Protein AF-A0A3N4SN19-F1 (afdb_monomer)

Foldseek 3Di:
DQFLLLQLQLVLVVFAPDFADADPVRDQQQADDLQVQAPPRVVCGSHLCFLSSSSSSCVLSVNNVQFDNDRWQQVRLVVLVVVVFKFLWAWASWKFAADDNSGAAIFGFQKDAQWKTKTWTACADPVRHSVRGGIHIDIATSDDPRHTPIIGFTCTPVAIDICDVVRPRRRIDHSDNDDAAAEAELVQQLVLLVPQQPDDPLDATPLSNLLLLQSLLVVVVLADPVPSRRHCHPSQLNSQLVLCCDVQLPNDDDPSSRSRDDPSSVVSSCVVSRHHYDD

pLDDT: mean 93.12, std 8.0, range [45.78, 98.88]

Solvent-accessible surface area (backbone atoms only — not comparable to full-atom values): 14596 Å² total; per-residue (Å²): 116,83,48,72,53,50,51,35,43,50,55,53,54,70,41,53,77,43,63,45,39,59,47,99,87,68,45,75,45,46,35,48,70,41,21,71,70,22,91,94,37,48,85,48,47,49,35,78,35,22,32,30,41,52,34,23,36,29,50,78,65,72,34,55,92,54,48,63,82,42,59,42,36,45,60,34,47,51,51,25,50,76,69,73,27,55,41,81,37,64,24,64,53,12,41,37,19,24,54,82,86,16,43,66,33,38,31,31,24,43,28,38,44,88,55,38,33,32,34,40,23,32,29,14,42,99,85,70,45,63,90,32,51,19,24,34,76,48,77,38,41,63,62,69,89,78,25,59,61,27,18,38,54,49,76,45,93,93,53,70,54,24,43,36,69,94,62,73,35,45,65,58,52,66,65,69,76,80,74,72,58,56,72,33,46,50,65,50,48,33,50,14,45,72,49,25,53,79,44,62,92,90,44,58,40,61,34,61,43,30,35,55,52,36,50,43,35,32,72,73,70,52,37,62,76,89,64,57,74,14,34,30,24,63,63,48,28,54,24,41,18,51,40,18,44,31,79,81,26,67,51,33,59,71,83,70,28,69,20,60,66,43,74,67,41,46,47,44,48,21,72,75,62,60,36,40,77,44,127

Secondary structure (DSSP, 8-state):
---HHHHHHHHHHTTTT-B--B-TTS-B----HHHHTSTT-GGGTTS--HHHHHHHHHHHTT-GGGS---S-HHHHHHHHHHTT-EESS-BTTPEEEESGGG-SEEEEEEEE-SSEEEEEEEEE-TT--SS-SEEEEEEEESSSTT--SEEE----TT---BS-GGGT--S-EE-PPPPSS-EEEHHHHHHHHHHGGGSPTT--SSHHHHHHHHHHHHHTTSS-GGG-SS---HHHHHHHHHHHHSTTTT---GGGGSSSPPHHHHHHHHHHHT-EEE-

Structure (mmCIF, N/CA/C/O backbone):
data_AF-A0A3N4SN19-F1
#
_entry.id   AF-A0A3N4SN19-F1
#
loop_
_atom_site.group_PDB
_atom_site.id
_atom_site.type_symbol
_atom_site.label_atom_id
_atom_site.label_alt_id
_atom_site.label_comp_id
_atom_site.label_asym_id
_atom_site.label_entity_id
_atom_site.label_seq_id
_atom_site.pdbx_PDB_ins_code
_atom_site.Cartn_x
_atom_site.Cartn_y
_atom_site.Cartn_z
_atom_site.occupancy
_atom_site.B_iso_or_equiv
_atom_site.auth_seq_id
_atom_site.auth_comp_id
_atom_site.auth_asym_id
_atom_site.auth_atom_id
_atom_site.pdbx_PDB_model_num
ATOM 1 N N . MET A 1 1 ? -16.492 -2.479 4.967 1.00 45.78 1 MET A N 1
ATOM 2 C CA . MET A 1 1 ? -15.040 -2.620 5.198 1.00 45.78 1 MET A CA 1
ATOM 3 C C . MET A 1 1 ? -14.330 -2.220 3.929 1.00 45.78 1 MET A C 1
ATOM 5 O O . MET A 1 1 ? -14.684 -2.744 2.881 1.00 45.78 1 MET A O 1
ATOM 9 N N . THR A 1 2 ? -13.389 -1.288 4.019 1.00 61.41 2 THR A N 1
ATOM 10 C CA . THR A 1 2 ? -12.407 -1.064 2.953 1.00 61.41 2 THR A CA 1
ATOM 11 C C . THR A 1 2 ? -11.491 -2.289 2.932 1.00 61.41 2 THR A C 1
ATOM 13 O O . THR A 1 2 ? -11.145 -2.804 3.994 1.00 61.41 2 THR A O 1
ATOM 16 N N . SER A 1 3 ? -11.206 -2.846 1.759 1.00 82.19 3 SER A N 1
ATOM 17 C CA . SER A 1 3 ? -10.432 -4.0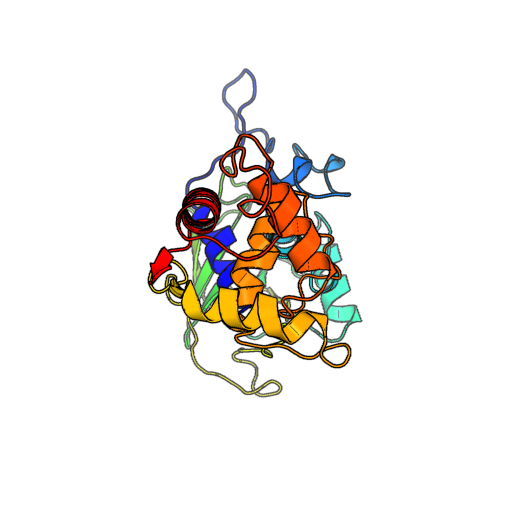89 1.660 1.00 82.19 3 SER A CA 1
ATOM 18 C C . SER A 1 3 ? -8.944 -3.843 1.990 1.00 82.19 3 SER A C 1
ATOM 20 O O . SER A 1 3 ? -8.492 -2.698 1.925 1.00 82.19 3 SER A O 1
ATOM 22 N N . PHE A 1 4 ? -8.159 -4.879 2.329 1.00 83.88 4 PHE A N 1
ATOM 23 C CA . PHE A 1 4 ? -6.711 -4.727 2.587 1.00 83.88 4 PHE A CA 1
ATOM 24 C C . PHE A 1 4 ? -5.989 -4.094 1.390 1.00 83.88 4 PHE A C 1
ATOM 26 O O . PHE A 1 4 ? -5.144 -3.213 1.547 1.00 83.88 4 PHE A O 1
ATOM 33 N N . ARG A 1 5 ? -6.374 -4.505 0.180 1.00 92.94 5 ARG A N 1
ATOM 34 C CA . ARG A 1 5 ? -5.923 -3.924 -1.084 1.00 92.94 5 ARG A CA 1
ATOM 35 C C . ARG A 1 5 ? -6.223 -2.431 -1.174 1.00 92.94 5 ARG A C 1
ATOM 37 O O . ARG A 1 5 ? -5.322 -1.656 -1.485 1.00 92.94 5 ARG A O 1
ATOM 44 N N . ASP A 1 6 ? -7.461 -2.025 -0.909 1.00 90.12 6 ASP A N 1
ATOM 45 C CA . ASP A 1 6 ? -7.868 -0.621 -0.976 1.00 90.12 6 ASP A CA 1
ATOM 46 C C . ASP A 1 6 ? -7.116 0.226 0.062 1.00 90.12 6 ASP A C 1
ATOM 48 O O . ASP A 1 6 ? -6.675 1.332 -0.249 1.00 90.12 6 ASP A O 1
ATOM 52 N N . GLU A 1 7 ? -6.935 -0.280 1.284 1.00 86.81 7 GLU A N 1
ATOM 53 C CA . GLU A 1 7 ? -6.173 0.396 2.344 1.00 86.81 7 GLU A CA 1
ATOM 54 C C . GLU A 1 7 ? -4.708 0.596 1.948 1.00 86.81 7 GLU A C 1
ATOM 56 O O . GLU A 1 7 ? -4.190 1.710 2.040 1.00 86.81 7 GLU A O 1
ATOM 61 N N . PHE A 1 8 ? -4.062 -0.453 1.440 1.00 93.81 8 PHE A N 1
ATOM 62 C CA . PHE A 1 8 ? -2.685 -0.407 0.953 1.00 93.81 8 PHE A CA 1
ATOM 63 C C . PHE A 1 8 ? -2.504 0.580 -0.196 1.00 93.81 8 PHE A C 1
ATOM 65 O O . PHE A 1 8 ? -1.642 1.459 -0.139 1.00 93.81 8 PHE A O 1
ATOM 72 N N . VAL A 1 9 ? -3.347 0.483 -1.223 1.00 96.12 9 VAL A N 1
ATOM 73 C CA . VAL A 1 9 ? -3.245 1.355 -2.393 1.00 96.12 9 VAL A CA 1
ATOM 74 C C . VAL A 1 9 ? -3.517 2.808 -2.014 1.00 96.12 9 VAL A C 1
ATOM 76 O O . VAL A 1 9 ? -2.783 3.695 -2.445 1.00 96.12 9 VAL A O 1
ATOM 79 N N . ASN A 1 10 ? -4.528 3.076 -1.185 1.00 91.50 10 ASN A N 1
ATOM 80 C CA . ASN A 1 10 ? -4.835 4.439 -0.752 1.00 91.50 10 ASN A CA 1
ATOM 81 C C . ASN A 1 10 ? -3.749 5.019 0.162 1.00 91.50 10 ASN A C 1
ATOM 83 O O . ASN A 1 10 ? -3.443 6.208 0.047 1.00 91.50 10 ASN A O 1
ATOM 87 N N . LEU A 1 11 ? -3.119 4.199 1.010 1.00 91.62 11 LEU A N 1
ATOM 88 C CA . LEU A 1 11 ? -1.962 4.613 1.800 1.00 91.62 11 LEU A CA 1
ATOM 89 C C . LEU A 1 11 ? -0.815 5.054 0.889 1.00 91.62 11 LEU A C 1
ATOM 91 O O . LEU A 1 11 ? -0.313 6.164 1.051 1.00 91.62 11 LEU A O 1
ATOM 95 N N . LEU A 1 12 ? -0.428 4.239 -0.091 1.00 96.38 12 LEU A N 1
ATOM 96 C CA . LEU A 1 12 ? 0.650 4.602 -1.013 1.00 96.38 12 LEU A CA 1
ATOM 97 C C . LEU A 1 12 ? 0.283 5.827 -1.854 1.00 96.38 12 LEU A C 1
ATOM 99 O O . LEU A 1 12 ? 1.077 6.757 -1.975 1.00 96.38 12 LEU A O 1
ATOM 103 N N . LYS A 1 13 ? -0.950 5.885 -2.368 1.00 93.94 13 LYS A N 1
ATOM 104 C CA . LYS A 1 13 ? -1.454 7.023 -3.148 1.00 93.94 13 LYS A CA 1
ATOM 105 C C . LYS A 1 13 ? -1.423 8.332 -2.359 1.00 93.94 13 LYS A C 1
ATOM 107 O O . LYS A 1 13 ? -1.153 9.376 -2.943 1.00 93.94 13 LYS A O 1
ATOM 112 N N . SER A 1 14 ? -1.647 8.286 -1.043 1.00 91.44 14 SER A N 1
ATOM 113 C CA . SER A 1 14 ? -1.562 9.464 -0.164 1.00 91.44 14 SER A CA 1
ATOM 114 C C 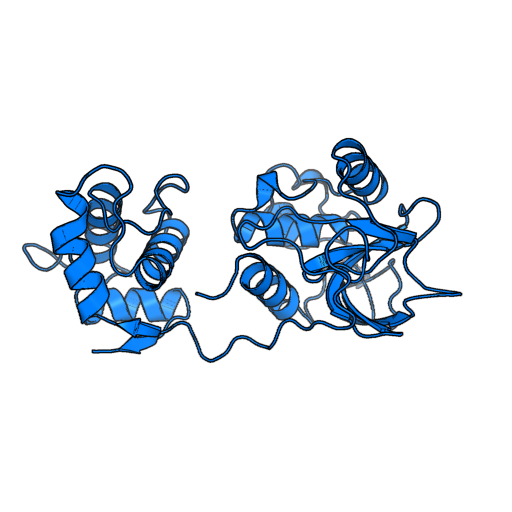. SER A 1 14 ? -0.155 10.056 -0.054 1.00 91.44 14 SER A C 1
ATOM 116 O O . SER A 1 14 ? -0.006 11.169 0.440 1.00 91.44 14 SER A O 1
ATOM 118 N N . GLN A 1 15 ? 0.873 9.323 -0.494 1.00 94.38 15 GLN A N 1
ATOM 119 C CA . GLN A 1 15 ? 2.253 9.798 -0.506 1.00 94.38 15 GLN A CA 1
ATOM 120 C C . GLN A 1 15 ? 2.622 10.515 -1.809 1.00 94.38 15 GLN A C 1
ATOM 122 O O . GLN A 1 15 ? 3.735 11.020 -1.893 1.00 94.38 15 GLN A O 1
ATOM 127 N N . ALA A 1 16 ? 1.733 10.578 -2.809 1.00 92.06 16 ALA A N 1
ATOM 128 C CA . ALA A 1 16 ? 2.000 11.293 -4.057 1.00 92.06 16 ALA A CA 1
ATOM 129 C C . ALA A 1 16 ? 2.430 12.749 -3.788 1.00 92.06 16 ALA A C 1
ATOM 131 O O . ALA A 1 16 ? 1.778 13.464 -3.026 1.00 92.06 16 ALA A O 1
ATOM 132 N N . GLY A 1 17 ? 3.535 13.170 -4.408 1.00 90.44 17 GLY A N 1
ATOM 133 C CA . GLY A 1 17 ? 4.177 14.468 -4.173 1.00 90.44 17 GLY A CA 1
ATOM 134 C C . GLY A 1 17 ? 5.181 14.496 -3.012 1.00 90.44 17 GLY A C 1
ATOM 135 O O . GLY A 1 17 ? 5.772 15.539 -2.745 1.00 90.44 17 GLY A O 1
ATOM 136 N N . TYR A 1 18 ? 5.396 13.381 -2.307 1.00 94.88 18 TYR A N 1
ATOM 137 C CA . TYR A 1 18 ? 6.537 13.243 -1.400 1.00 94.88 18 TYR A CA 1
ATOM 138 C C . TYR A 1 18 ? 7.845 13.209 -2.196 1.00 94.88 18 TYR A C 1
ATOM 140 O O . TYR A 1 18 ? 7.924 12.484 -3.186 1.00 94.88 18 TYR A O 1
ATOM 148 N N . HIS A 1 19 ? 8.867 13.913 -1.706 1.00 94.50 19 HIS A N 1
ATOM 149 C CA . HIS A 1 19 ? 10.228 13.863 -2.237 1.00 94.50 19 HIS A CA 1
ATOM 150 C C . HIS A 1 19 ? 11.223 13.386 -1.181 1.00 94.50 19 HIS A C 1
ATOM 152 O O . HIS A 1 19 ? 11.030 13.603 0.021 1.00 94.50 19 HIS A O 1
ATOM 158 N N . GLU A 1 20 ? 12.292 12.754 -1.652 1.00 95.00 20 GLU A N 1
ATOM 159 C CA . GLU A 1 20 ? 13.442 12.372 -0.837 1.00 95.00 20 GLU A CA 1
ATOM 160 C C . GLU A 1 20 ? 14.265 13.583 -0.363 1.00 95.00 20 GLU A C 1
ATOM 162 O O . GLU A 1 20 ? 13.996 14.739 -0.696 1.00 95.00 20 GLU A O 1
ATOM 167 N N . GLY A 1 21 ? 15.264 13.321 0.473 1.00 94.06 21 GLY A N 1
ATOM 168 C CA . GLY A 1 21 ? 16.199 14.323 0.959 1.00 94.06 21 GLY A CA 1
ATOM 169 C C . GLY A 1 21 ? 17.118 14.874 -0.133 1.00 94.06 21 GLY A C 1
ATOM 170 O O . GLY A 1 21 ? 17.203 14.371 -1.253 1.00 94.06 21 GLY A O 1
ATOM 171 N N . ARG A 1 22 ? 17.855 15.927 0.226 1.00 95.44 22 ARG A N 1
ATOM 172 C CA . ARG A 1 22 ? 18.906 16.499 -0.619 1.00 95.44 22 ARG A CA 1
ATOM 173 C C . ARG A 1 22 ? 20.249 16.488 0.094 1.00 95.44 22 ARG A C 1
ATOM 175 O O . ARG A 1 22 ? 20.311 16.644 1.313 1.00 95.44 22 ARG A O 1
ATOM 182 N N . ASP A 1 23 ? 21.317 16.293 -0.668 1.00 92.94 23 ASP A N 1
ATOM 183 C CA . ASP A 1 23 ? 22.686 16.470 -0.196 1.00 92.94 23 ASP A CA 1
ATOM 184 C C . ASP A 1 23 ? 23.031 17.963 -0.007 1.00 92.94 23 ASP A C 1
ATOM 186 O O . ASP A 1 23 ? 22.239 18.861 -0.307 1.00 92.94 23 ASP A O 1
ATOM 190 N N . ALA A 1 24 ? 24.240 18.242 0.487 1.00 94.00 24 ALA A N 1
ATOM 191 C CA . ALA A 1 24 ? 24.717 19.609 0.714 1.00 94.00 24 ALA A CA 1
ATOM 192 C C . ALA A 1 24 ? 24.818 20.459 -0.570 1.00 94.00 24 ALA A C 1
ATOM 194 O O . ALA A 1 24 ? 24.860 21.685 -0.486 1.00 94.00 24 ALA A O 1
ATOM 195 N N . ASN A 1 25 ? 24.843 19.823 -1.744 1.00 93.38 25 ASN A N 1
ATOM 196 C CA . ASN A 1 25 ? 24.886 20.476 -3.050 1.00 93.38 25 ASN A CA 1
ATOM 197 C C . ASN A 1 25 ? 23.483 20.649 -3.659 1.00 93.38 25 ASN A C 1
ATOM 199 O O . ASN A 1 25 ? 23.349 21.195 -4.753 1.00 93.38 25 ASN A O 1
ATOM 203 N N . GLY A 1 26 ? 22.435 20.203 -2.960 1.00 91.69 26 GLY A N 1
ATOM 204 C CA . GLY A 1 26 ? 21.052 20.280 -3.408 1.00 91.69 26 GLY A CA 1
ATOM 205 C C . GLY A 1 26 ? 20.624 19.153 -4.349 1.00 91.69 26 GLY A C 1
ATOM 206 O O . GLY A 1 26 ? 19.512 19.243 -4.879 1.00 91.69 26 GLY A O 1
ATOM 207 N N . ASN A 1 27 ? 21.444 18.115 -4.550 1.00 92.62 27 ASN A N 1
ATOM 208 C CA . ASN A 1 27 ? 21.073 16.937 -5.336 1.00 92.62 27 ASN A CA 1
ATOM 209 C C . ASN A 1 27 ? 20.221 15.984 -4.504 1.00 92.62 27 ASN A C 1
ATOM 211 O O . ASN A 1 27 ? 20.447 15.828 -3.305 1.00 92.62 27 ASN A O 1
ATOM 215 N N . TRP A 1 28 ? 19.282 15.309 -5.156 1.00 94.38 28 TRP A N 1
ATOM 216 C CA . TRP A 1 28 ? 18.523 14.214 -4.565 1.00 94.38 28 TRP A CA 1
ATOM 217 C C . TRP A 1 28 ? 19.458 13.069 -4.151 1.00 94.38 28 TRP A C 1
ATOM 219 O O . TRP A 1 28 ? 20.414 12.753 -4.864 1.00 94.38 28 TRP A O 1
ATOM 229 N N . ASN A 1 29 ? 19.250 12.523 -2.954 1.00 94.25 29 ASN A N 1
ATOM 230 C CA . ASN A 1 29 ? 20.227 11.656 -2.288 1.00 94.25 29 ASN A CA 1
ATOM 231 C C . ASN A 1 29 ? 19.678 10.284 -1.869 1.00 94.25 29 ASN A C 1
ATOM 233 O O . ASN A 1 29 ? 20.360 9.558 -1.147 1.00 94.25 29 ASN A O 1
ATOM 237 N N . ASN A 1 30 ? 18.466 9.936 -2.295 1.00 96.19 30 ASN A N 1
ATOM 238 C CA . ASN A 1 30 ? 17.728 8.724 -1.948 1.00 96.19 30 ASN A CA 1
ATOM 239 C C . ASN A 1 30 ? 17.461 8.522 -0.444 1.00 96.19 30 ASN A C 1
ATOM 241 O O . ASN A 1 30 ? 17.056 7.431 -0.039 1.00 96.19 30 ASN A O 1
ATOM 245 N N . ILE A 1 31 ? 17.680 9.536 0.399 1.00 96.25 31 ILE A N 1
ATOM 246 C CA . ILE A 1 31 ? 17.387 9.463 1.835 1.00 96.25 31 ILE A CA 1
ATOM 247 C C . ILE A 1 31 ? 15.905 9.750 2.045 1.00 96.25 31 ILE A C 1
ATOM 249 O O . ILE A 1 31 ? 15.413 10.822 1.687 1.00 96.25 31 ILE A O 1
ATOM 253 N N . GLN A 1 32 ? 15.174 8.807 2.633 1.00 96.75 32 GLN A N 1
ATOM 254 C CA . GLN A 1 32 ? 13.727 8.918 2.792 1.00 96.75 32 GLN A CA 1
ATOM 255 C C . GLN A 1 32 ? 13.195 8.145 4.008 1.00 96.75 32 GLN A C 1
ATOM 257 O O . GLN A 1 32 ? 13.815 7.234 4.550 1.00 96.75 32 GLN A O 1
ATOM 262 N N . LYS A 1 33 ? 11.987 8.514 4.449 1.00 96.50 33 LYS A N 1
ATOM 263 C CA . LYS A 1 33 ? 11.383 8.006 5.697 1.00 96.50 33 LYS A CA 1
ATOM 264 C C . LYS A 1 33 ? 10.958 6.529 5.662 1.00 96.50 33 LYS A C 1
ATOM 266 O O . LYS A 1 33 ? 10.772 5.914 6.708 1.00 96.50 33 LYS A O 1
ATOM 271 N N . PHE A 1 34 ? 10.699 5.975 4.485 1.00 98.12 34 PHE A N 1
ATOM 272 C CA . PHE A 1 34 ? 10.202 4.615 4.271 1.00 98.12 34 PHE A CA 1
ATOM 273 C C . PHE A 1 34 ? 11.230 3.554 4.677 1.00 98.12 34 PHE A C 1
ATOM 275 O O . PHE A 1 34 ? 10.829 2.564 5.288 1.00 98.12 34 PHE A O 1
ATOM 282 N N . SER A 1 35 ? 12.529 3.764 4.423 1.00 98.00 35 SER A N 1
ATOM 283 C CA . SER A 1 35 ? 13.583 2.828 4.860 1.00 98.00 35 SER A CA 1
ATOM 284 C C . SER A 1 35 ? 13.629 2.702 6.380 1.00 98.00 35 SER A C 1
ATOM 286 O O . SER A 1 35 ? 13.565 1.596 6.913 1.00 98.00 35 SER A O 1
ATOM 288 N N . GLU A 1 36 ? 13.663 3.830 7.093 1.00 95.25 36 GLU A N 1
ATOM 289 C CA . GLU A 1 36 ? 13.673 3.859 8.562 1.00 95.25 36 GLU A CA 1
ATOM 290 C C . GLU A 1 36 ? 12.411 3.212 9.158 1.00 95.25 36 GLU A C 1
ATOM 292 O O . GLU A 1 36 ? 12.472 2.476 10.144 1.00 95.25 36 GLU A O 1
ATOM 297 N N . GLN A 1 37 ? 11.257 3.448 8.530 1.00 93.38 37 GLN A N 1
ATOM 298 C CA . GLN A 1 37 ? 9.957 2.970 9.001 1.00 93.38 37 GLN A CA 1
ATOM 299 C C . GLN A 1 37 ? 9.618 1.529 8.592 1.00 93.38 37 GLN A C 1
ATOM 301 O O . GLN A 1 37 ? 8.502 1.085 8.886 1.00 93.38 37 GLN A O 1
ATOM 306 N N . THR A 1 38 ? 10.533 0.816 7.929 1.00 95.88 38 THR A N 1
ATOM 307 C CA . THR A 1 38 ? 10.329 -0.569 7.481 1.00 95.88 38 THR A CA 1
ATOM 308 C C . THR A 1 38 ? 11.337 -1.497 8.157 1.00 95.88 38 THR A C 1
ATOM 310 O O . THR A 1 38 ? 12.514 -1.512 7.780 1.00 95.88 38 THR A O 1
ATOM 313 N N . PRO A 1 39 ? 10.912 -2.286 9.161 1.00 93.31 39 PRO A N 1
ATOM 314 C CA . PRO A 1 39 ? 11.800 -3.195 9.874 1.00 93.31 39 PRO A CA 1
ATOM 315 C C . PRO A 1 39 ? 12.561 -4.135 8.932 1.00 93.31 39 PRO A C 1
ATOM 317 O O . PRO A 1 39 ? 11.966 -4.832 8.116 1.00 93.31 39 PRO A O 1
ATOM 320 N N . GLY A 1 40 ? 13.890 -4.160 9.057 1.00 94.94 40 GLY A N 1
ATOM 321 C CA . GLY A 1 40 ? 14.776 -4.997 8.245 1.00 94.94 40 GLY A CA 1
ATOM 322 C C . GLY A 1 40 ? 15.283 -4.336 6.959 1.00 94.94 40 GLY A C 1
ATOM 323 O O . GLY A 1 40 ? 16.180 -4.889 6.323 1.00 94.94 40 GLY A O 1
ATOM 324 N N . LEU A 1 41 ? 14.774 -3.153 6.592 1.00 97.81 41 LEU A N 1
ATOM 325 C CA . LEU A 1 41 ? 15.192 -2.405 5.399 1.00 97.81 41 LEU A CA 1
ATOM 326 C C . LEU A 1 41 ? 15.839 -1.050 5.712 1.00 97.81 41 LEU A C 1
ATOM 328 O O . LEU A 1 41 ? 16.123 -0.290 4.788 1.00 97.81 41 LEU A O 1
ATOM 332 N N . GLN A 1 42 ? 16.160 -0.759 6.975 1.00 97.94 42 GLN A N 1
ATOM 333 C CA . GLN A 1 42 ? 16.807 0.503 7.359 1.00 97.94 42 GLN A CA 1
ATOM 334 C C . GLN A 1 42 ? 18.136 0.733 6.626 1.00 97.94 42 GLN A C 1
ATOM 336 O O . GLN A 1 42 ? 18.471 1.859 6.284 1.00 97.94 42 GLN A O 1
ATOM 341 N N . TRP A 1 43 ? 18.869 -0.343 6.326 1.00 97.50 43 TRP A N 1
ATOM 342 C CA . TRP A 1 43 ? 20.124 -0.296 5.570 1.00 97.50 43 TRP A CA 1
ATOM 343 C C . TRP A 1 43 ? 19.964 0.226 4.133 1.00 97.50 43 TRP A C 1
ATOM 345 O O . TRP A 1 43 ? 20.956 0.612 3.524 1.00 97.50 43 TRP A O 1
ATOM 355 N N . SER A 1 44 ? 18.744 0.206 3.581 1.00 97.38 44 SER A N 1
ATOM 356 C CA . SER A 1 44 ? 18.462 0.650 2.210 1.00 97.38 44 SER A CA 1
ATOM 357 C C . SER A 1 44 ? 18.258 2.161 2.091 1.00 97.38 44 SER A C 1
ATOM 359 O O . SER A 1 44 ? 17.985 2.660 1.004 1.00 97.38 44 SER A O 1
ATOM 361 N N . ASP A 1 45 ? 18.357 2.913 3.188 1.00 97.38 45 ASP A N 1
ATOM 362 C CA . ASP A 1 45 ? 18.301 4.372 3.131 1.00 97.38 45 ASP A CA 1
ATOM 363 C C . ASP A 1 45 ? 19.490 4.940 2.334 1.00 97.38 45 ASP A C 1
ATOM 365 O O . ASP A 1 45 ? 20.625 4.477 2.467 1.00 97.38 45 ASP A O 1
ATOM 369 N N . GLY A 1 46 ? 19.223 5.894 1.441 1.00 95.50 46 GLY A N 1
ATOM 370 C CA . GLY A 1 46 ? 20.208 6.368 0.463 1.00 95.50 46 GLY A CA 1
ATOM 371 C C . GLY A 1 46 ? 20.415 5.445 -0.751 1.00 95.50 46 GLY A C 1
ATOM 372 O O . GLY A 1 46 ? 21.274 5.729 -1.585 1.00 95.50 46 GLY A O 1
ATOM 373 N N . GLN A 1 47 ? 19.651 4.354 -0.882 1.00 95.81 47 GLN A N 1
ATOM 374 C CA . GLN A 1 47 ? 19.617 3.490 -2.073 1.00 95.81 47 GLN A CA 1
ATOM 375 C C . GLN A 1 47 ? 18.337 3.728 -2.893 1.00 95.81 47 GLN A C 1
ATOM 377 O O . GLN A 1 47 ? 17.361 4.255 -2.353 1.00 95.81 47 GLN A O 1
ATOM 382 N N . PRO A 1 48 ? 18.284 3.299 -4.172 1.00 95.62 48 PRO A N 1
ATOM 383 C CA . PRO A 1 48 ? 17.031 3.270 -4.918 1.00 95.62 48 PRO A CA 1
ATOM 384 C C . PRO A 1 48 ? 15.920 2.571 -4.123 1.00 95.62 48 PRO A C 1
ATOM 386 O O . PRO A 1 48 ? 16.110 1.468 -3.612 1.00 95.62 48 PRO A O 1
ATOM 389 N N . TRP A 1 49 ? 14.765 3.226 -3.993 1.00 97.62 49 TRP A N 1
ATOM 390 C CA . TRP A 1 49 ? 13.775 2.895 -2.956 1.00 97.62 49 TRP A CA 1
ATOM 391 C C . TRP A 1 49 ? 12.377 2.562 -3.493 1.00 97.62 49 TRP A C 1
ATOM 393 O O . TRP A 1 49 ? 11.422 2.510 -2.719 1.00 97.62 49 TRP A O 1
ATOM 403 N N . CYS A 1 50 ? 12.237 2.276 -4.792 1.00 97.88 50 CYS A N 1
ATOM 404 C CA . CYS A 1 50 ? 10.955 1.892 -5.396 1.00 97.88 50 CYS A CA 1
ATOM 405 C C . CYS A 1 50 ? 10.330 0.657 -4.718 1.00 97.88 50 CYS A C 1
ATOM 407 O O . CYS A 1 50 ? 9.186 0.718 -4.274 1.00 97.88 50 CYS A O 1
ATOM 409 N N . ALA A 1 51 ? 11.093 -0.425 -4.526 1.00 98.31 51 ALA A N 1
ATOM 410 C CA . ALA A 1 51 ? 10.618 -1.619 -3.817 1.00 98.31 51 ALA A CA 1
ATOM 411 C C . ALA A 1 51 ? 10.483 -1.398 -2.297 1.00 98.31 51 ALA A C 1
ATOM 413 O O . ALA A 1 51 ? 9.539 -1.892 -1.676 1.00 98.31 51 ALA A O 1
ATOM 414 N N . THR A 1 52 ? 11.377 -0.607 -1.689 1.00 98.62 52 THR A N 1
ATOM 415 C CA . THR A 1 52 ? 11.288 -0.255 -0.260 1.00 98.62 52 THR A CA 1
ATOM 416 C C . THR A 1 52 ? 10.000 0.509 0.056 1.00 98.62 52 THR A C 1
ATOM 418 O O . THR A 1 52 ? 9.384 0.267 1.092 1.00 98.62 52 THR A O 1
ATOM 421 N N . PHE A 1 53 ? 9.540 1.383 -0.843 1.00 98.69 53 PHE A N 1
ATOM 422 C CA . PHE A 1 53 ? 8.264 2.087 -0.709 1.00 98.69 53 PHE A CA 1
ATOM 423 C C . PHE A 1 53 ? 7.065 1.133 -0.649 1.00 98.69 53 PHE A C 1
ATOM 425 O O . PHE A 1 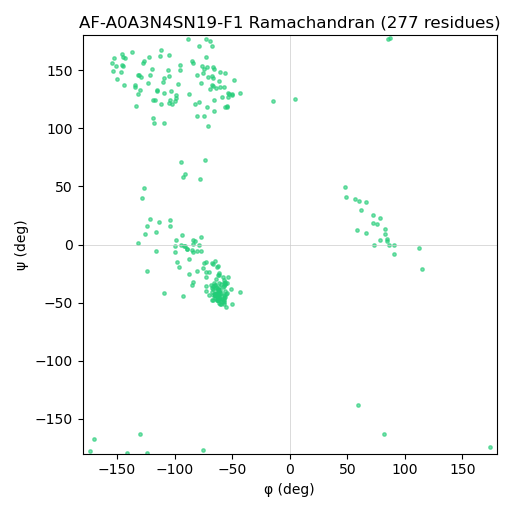53 ? 6.176 1.301 0.189 1.00 98.69 53 PHE A O 1
ATOM 432 N N . GLU A 1 54 ? 7.052 0.100 -1.492 1.00 98.62 54 GLU A N 1
ATOM 433 C CA . GLU A 1 54 ? 6.009 -0.929 -1.458 1.00 98.62 54 GLU A CA 1
ATOM 434 C C . GLU A 1 54 ? 6.057 -1.731 -0.151 1.00 98.62 54 GLU A C 1
ATOM 436 O O . GLU A 1 54 ? 5.019 -1.936 0.481 1.00 98.62 54 GLU A O 1
ATOM 441 N N . CYS A 1 55 ? 7.259 -2.117 0.295 1.00 98.62 55 CYS A N 1
ATOM 442 C CA . CYS A 1 55 ? 7.469 -2.817 1.566 1.00 98.62 55 CYS A CA 1
ATOM 443 C C . CYS A 1 55 ? 6.975 -1.988 2.757 1.00 98.62 55 CYS A C 1
ATOM 445 O O . CYS A 1 55 ? 6.311 -2.516 3.645 1.00 98.62 55 CYS A O 1
ATOM 447 N N . TRP A 1 56 ? 7.238 -0.679 2.761 1.00 98.56 56 TRP A N 1
ATOM 448 C CA . TRP A 1 56 ? 6.717 0.234 3.776 1.00 98.56 56 TRP A CA 1
ATOM 449 C C . TRP A 1 56 ? 5.187 0.222 3.816 1.00 98.56 56 TRP A C 1
ATOM 451 O O . TRP A 1 56 ? 4.599 0.089 4.891 1.00 98.56 56 TRP A O 1
ATOM 461 N N . GLY A 1 57 ? 4.527 0.312 2.657 1.00 96.50 57 GLY A N 1
ATOM 462 C CA . GLY A 1 57 ? 3.067 0.236 2.580 1.00 96.50 57 GLY A CA 1
ATOM 463 C C . GLY A 1 57 ? 2.527 -1.101 3.084 1.00 96.50 57 GLY A C 1
ATOM 464 O O . GLY A 1 57 ? 1.564 -1.121 3.856 1.00 96.50 57 GLY A O 1
ATOM 465 N N . ALA A 1 58 ? 3.163 -2.210 2.694 1.00 95.81 58 ALA A N 1
ATOM 466 C CA . ALA A 1 58 ? 2.797 -3.547 3.147 1.00 95.81 58 ALA A CA 1
ATOM 467 C C . ALA A 1 58 ? 2.924 -3.647 4.673 1.00 95.81 58 ALA A C 1
ATOM 469 O O . ALA A 1 58 ? 1.977 -4.050 5.346 1.00 95.81 58 ALA A O 1
ATOM 470 N N . HIS A 1 59 ? 4.020 -3.152 5.242 1.00 94.44 59 HIS A N 1
ATOM 471 C CA . HIS A 1 59 ? 4.238 -3.150 6.683 1.00 94.44 59 HIS A CA 1
ATOM 472 C C . HIS A 1 59 ? 3.217 -2.317 7.455 1.00 94.44 59 HIS A C 1
ATOM 474 O O . HIS A 1 59 ? 2.609 -2.796 8.418 1.00 94.44 59 HIS A O 1
ATOM 480 N N . LYS A 1 60 ? 2.944 -1.087 7.010 1.00 87.69 60 LYS A N 1
ATOM 481 C CA . LYS A 1 60 ? 1.953 -0.211 7.657 1.00 87.69 60 LYS A CA 1
ATOM 482 C C . LYS A 1 60 ? 0.538 -0.787 7.635 1.00 87.69 60 LYS A C 1
ATOM 484 O O . LYS A 1 60 ? -0.247 -0.482 8.529 1.00 87.69 60 LYS A O 1
ATOM 489 N N . THR A 1 61 ? 0.233 -1.637 6.661 1.00 84.31 61 THR A N 1
ATOM 490 C CA . THR A 1 61 ? -1.066 -2.311 6.526 1.00 84.31 61 THR A CA 1
ATOM 491 C C . THR A 1 61 ? -1.075 -3.744 7.068 1.00 84.31 61 THR A C 1
ATOM 493 O O . THR A 1 61 ? -2.098 -4.420 7.001 1.00 84.31 61 THR A O 1
ATOM 496 N N . GLY A 1 62 ? 0.026 -4.209 7.673 1.00 85.75 62 GLY A N 1
ATOM 497 C CA . GLY A 1 62 ? 0.122 -5.545 8.269 1.00 85.75 62 GLY A CA 1
ATOM 498 C C . GLY A 1 62 ? 0.204 -6.687 7.252 1.00 85.75 62 GLY A C 1
ATOM 499 O O . GLY A 1 62 ? -0.174 -7.811 7.566 1.00 85.75 62 GLY A O 1
ATOM 500 N N . MET A 1 63 ? 0.692 -6.409 6.045 1.00 89.50 63 MET A N 1
ATOM 501 C CA . MET A 1 63 ? 0.782 -7.341 4.920 1.00 89.50 63 MET A CA 1
ATOM 502 C C . MET A 1 63 ? 2.203 -7.870 4.672 1.00 89.50 63 MET A C 1
ATOM 504 O O . MET A 1 63 ? 2.480 -8.349 3.576 1.00 89.50 63 MET A O 1
ATOM 508 N N . ASP A 1 64 ? 3.096 -7.827 5.668 1.00 90.44 64 ASP A N 1
ATOM 509 C CA . ASP A 1 64 ? 4.496 -8.282 5.545 1.00 90.44 64 ASP A CA 1
ATOM 510 C C . ASP A 1 64 ? 4.615 -9.700 4.961 1.00 90.44 64 ASP A C 1
ATOM 512 O O . ASP A 1 64 ? 5.493 -9.981 4.152 1.00 90.44 64 ASP A O 1
ATOM 516 N N . ALA A 1 65 ? 3.702 -10.604 5.330 1.00 90.38 65 ALA A N 1
ATOM 517 C CA . ALA A 1 65 ? 3.691 -11.982 4.832 1.00 90.38 65 ALA A CA 1
ATOM 518 C C . ALA A 1 65 ? 3.193 -12.118 3.379 1.00 90.38 65 ALA A C 1
ATOM 520 O O . ALA A 1 65 ? 3.383 -13.162 2.756 1.00 90.38 65 ALA A O 1
ATOM 521 N N . LEU A 1 66 ? 2.530 -11.090 2.846 1.00 91.88 66 LEU A N 1
ATOM 522 C CA . LEU A 1 66 ? 1.951 -11.075 1.501 1.00 91.88 66 LEU A CA 1
ATOM 523 C C . LEU A 1 66 ? 2.842 -10.347 0.489 1.00 91.88 66 LEU A C 1
ATOM 525 O O . LEU A 1 66 ? 2.465 -10.279 -0.681 1.00 91.88 66 LEU A O 1
ATOM 529 N N . TRP A 1 67 ? 3.986 -9.807 0.923 1.00 97.31 67 TRP A N 1
ATOM 530 C CA . TRP A 1 67 ? 4.877 -8.986 0.108 1.00 97.31 67 TRP A CA 1
ATOM 531 C C . TRP A 1 67 ? 6.339 -9.441 0.220 1.00 97.31 67 TRP A C 1
ATOM 533 O O . TRP A 1 67 ? 6.778 -9.853 1.296 1.00 97.31 67 TRP A O 1
ATOM 543 N N . PRO A 1 68 ? 7.143 -9.349 -0.854 1.00 97.62 68 PRO A N 1
ATOM 544 C CA . PRO A 1 68 ? 8.580 -9.552 -0.749 1.00 97.62 68 PRO A CA 1
ATOM 545 C C . PRO A 1 68 ? 9.219 -8.370 -0.013 1.00 97.62 68 PRO A C 1
ATOM 547 O O . PRO A 1 68 ? 9.440 -7.321 -0.608 1.00 97.62 68 PRO A O 1
ATOM 550 N N . MET A 1 69 ? 9.547 -8.552 1.268 1.00 97.75 69 MET A N 1
ATOM 551 C CA . MET A 1 69 ? 10.198 -7.532 2.103 1.00 97.75 69 MET A CA 1
ATOM 552 C C . MET A 1 69 ? 11.678 -7.349 1.723 1.00 97.75 69 MET A C 1
ATOM 554 O O . MET A 1 69 ? 12.587 -7.813 2.411 1.00 97.75 69 MET A O 1
ATOM 558 N N . THR A 1 70 ? 11.924 -6.717 0.574 1.00 98.38 70 THR A N 1
ATOM 559 C CA . THR A 1 70 ? 13.247 -6.497 -0.021 1.00 98.38 70 THR A CA 1
ATOM 560 C C . THR A 1 70 ? 13.315 -5.166 -0.769 1.00 98.38 70 THR A C 1
ATOM 562 O O . THR A 1 70 ? 12.342 -4.730 -1.374 1.00 98.38 70 THR A O 1
ATOM 565 N N . ALA A 1 71 ? 14.499 -4.549 -0.791 1.00 97.88 71 ALA A N 1
ATOM 566 C CA . ALA A 1 71 ? 14.768 -3.352 -1.589 1.00 97.88 71 ALA A CA 1
ATOM 567 C C . ALA A 1 71 ? 15.067 -3.656 -3.077 1.00 97.88 71 ALA A C 1
ATOM 569 O O . ALA A 1 71 ? 15.229 -2.736 -3.871 1.00 97.88 71 ALA A O 1
ATOM 570 N N . SER A 1 72 ? 15.168 -4.931 -3.482 1.00 98.06 72 SER A N 1
ATOM 571 C CA . SER A 1 72 ? 15.556 -5.322 -4.847 1.00 98.06 72 SER A CA 1
ATOM 572 C C . SER A 1 72 ? 14.372 -5.813 -5.683 1.00 98.06 72 SER A C 1
ATOM 574 O O . SER A 1 72 ? 13.768 -6.839 -5.366 1.00 98.06 72 SER A O 1
ATOM 576 N N . CYS A 1 73 ? 14.121 -5.161 -6.823 1.00 98.44 73 CYS A N 1
ATOM 577 C CA . CYS A 1 73 ? 13.117 -5.592 -7.803 1.00 98.44 73 CYS A CA 1
ATOM 578 C C . CYS A 1 73 ? 13.371 -7.025 -8.302 1.00 98.44 73 CYS A C 1
ATOM 580 O O . CYS A 1 73 ? 12.457 -7.847 -8.332 1.00 98.44 73 CYS A O 1
ATOM 582 N N . ALA A 1 74 ? 14.626 -7.377 -8.603 1.00 98.44 74 ALA A N 1
ATOM 583 C CA . ALA A 1 74 ? 14.980 -8.722 -9.059 1.00 98.44 74 ALA A CA 1
ATOM 584 C C . ALA A 1 74 ? 14.690 -9.803 -7.998 1.00 98.44 74 ALA A C 1
ATOM 586 O O . ALA A 1 74 ? 14.147 -10.865 -8.322 1.00 98.44 74 ALA A O 1
ATOM 587 N N . LEU A 1 75 ? 15.006 -9.535 -6.723 1.00 98.69 75 LEU A N 1
ATOM 588 C CA . LEU A 1 75 ? 14.676 -10.456 -5.629 1.00 98.69 75 LEU A CA 1
ATOM 589 C C . LEU A 1 75 ? 13.164 -10.550 -5.405 1.00 98.69 75 LEU A C 1
ATOM 591 O O . LEU A 1 75 ? 12.657 -11.644 -5.153 1.00 98.69 75 LEU A O 1
ATOM 595 N N . ALA A 1 76 ? 12.438 -9.439 -5.547 1.00 98.62 76 ALA A N 1
ATOM 596 C CA . ALA A 1 76 ? 10.985 -9.422 -5.452 1.00 98.62 76 ALA A CA 1
ATOM 597 C C . ALA A 1 76 ? 10.339 -10.283 -6.551 1.00 98.62 76 ALA A C 1
ATOM 599 O O . ALA A 1 76 ? 9.528 -11.161 -6.248 1.00 98.62 76 ALA A O 1
ATOM 600 N N . VAL A 1 77 ? 10.765 -10.137 -7.811 1.00 98.88 77 VAL A N 1
ATOM 601 C CA . VAL A 1 77 ? 10.319 -10.992 -8.928 1.00 98.88 77 VAL A CA 1
ATOM 602 C C . VAL A 1 77 ? 10.599 -12.470 -8.643 1.00 98.88 77 VAL A C 1
ATOM 604 O O . VAL A 1 77 ? 9.720 -13.314 -8.838 1.00 98.88 77 VAL A O 1
ATOM 607 N N . ALA A 1 78 ? 11.796 -12.809 -8.157 1.00 98.81 78 ALA A N 1
ATOM 608 C CA . ALA A 1 78 ? 12.138 -14.187 -7.806 1.00 98.81 78 ALA A CA 1
ATOM 609 C C . ALA A 1 78 ? 11.233 -14.746 -6.692 1.00 98.81 78 ALA A C 1
ATOM 611 O O . ALA A 1 78 ? 10.796 -15.897 -6.767 1.00 98.81 78 ALA A O 1
ATOM 612 N N . TRP A 1 79 ? 10.904 -13.931 -5.688 1.00 98.69 79 TRP A N 1
ATOM 613 C CA . TRP A 1 79 ? 10.018 -14.298 -4.582 1.00 98.69 79 TRP A CA 1
ATOM 614 C C . TRP A 1 79 ? 8.578 -14.567 -5.043 1.00 98.69 79 TRP A C 1
ATOM 616 O O . TRP A 1 79 ? 7.993 -15.584 -4.657 1.00 98.69 79 TRP A O 1
ATOM 626 N N . TRP A 1 80 ? 8.030 -13.717 -5.919 1.00 98.62 80 TRP A N 1
ATOM 627 C CA . TRP A 1 80 ? 6.709 -13.919 -6.528 1.00 98.62 80 TRP A CA 1
ATOM 628 C C . TRP A 1 80 ? 6.659 -15.201 -7.360 1.00 98.62 80 TRP A C 1
ATOM 630 O O . TRP A 1 80 ? 5.748 -16.019 -7.206 1.00 98.62 80 TRP A O 1
ATOM 640 N N . LYS A 1 81 ? 7.670 -15.418 -8.209 1.00 98.62 81 LYS A N 1
ATOM 641 C CA . LYS A 1 81 ? 7.775 -16.617 -9.052 1.00 98.62 81 LYS A CA 1
ATOM 642 C C . LYS A 1 81 ? 7.893 -17.892 -8.222 1.00 98.62 81 LYS A C 1
ATOM 644 O O . LYS A 1 81 ? 7.203 -18.859 -8.518 1.00 98.62 81 LYS A O 1
ATOM 649 N N . LYS A 1 82 ? 8.687 -17.887 -7.144 1.00 98.50 82 LYS A N 1
ATOM 650 C CA . LYS A 1 82 ? 8.834 -19.038 -6.232 1.00 98.50 82 LYS A CA 1
ATOM 651 C C . LYS A 1 82 ? 7.503 -19.482 -5.615 1.00 98.50 82 LYS A C 1
ATOM 653 O O . LYS A 1 82 ? 7.343 -20.653 -5.287 1.00 98.50 82 LYS A O 1
ATOM 658 N N . GLN A 1 83 ? 6.556 -18.563 -5.460 1.00 97.31 83 GLN A N 1
ATOM 659 C CA . GLN A 1 83 ? 5.226 -18.859 -4.930 1.00 97.31 83 GLN A CA 1
ATOM 660 C C . GLN A 1 83 ? 4.194 -19.196 -6.004 1.00 97.31 83 GLN A C 1
ATOM 662 O O . GLN A 1 83 ? 3.052 -19.485 -5.659 1.00 97.31 83 GLN A O 1
ATOM 667 N N . ASN A 1 84 ? 4.568 -19.168 -7.287 1.00 97.62 84 ASN A N 1
ATOM 668 C CA . ASN A 1 84 ? 3.644 -19.231 -8.423 1.00 97.62 84 ASN A CA 1
ATOM 669 C C . ASN A 1 84 ? 2.638 -18.064 -8.427 1.00 97.62 84 ASN A C 1
ATOM 671 O O . ASN A 1 84 ? 1.465 -18.240 -8.746 1.00 97.62 84 ASN A O 1
ATOM 675 N N . ARG A 1 85 ? 3.082 -16.863 -8.029 1.00 98.06 85 ARG A N 1
ATOM 676 C CA . ARG A 1 85 ? 2.237 -15.663 -7.885 1.00 98.06 85 ARG A CA 1
ATOM 677 C C . ARG A 1 85 ? 2.809 -14.490 -8.672 1.00 98.06 85 ARG A C 1
ATOM 679 O O . ARG A 1 85 ? 2.971 -13.388 -8.155 1.00 98.06 85 ARG A O 1
ATOM 686 N N . PHE A 1 86 ? 3.136 -14.767 -9.930 1.00 98.62 86 PHE A N 1
ATOM 687 C CA . PHE A 1 86 ? 3.631 -13.809 -10.912 1.00 98.62 86 PHE A CA 1
ATOM 688 C C . PHE A 1 86 ? 2.896 -14.030 -12.236 1.00 98.62 86 PHE A C 1
ATOM 690 O O . PHE A 1 86 ? 2.694 -15.178 -12.628 1.00 98.62 86 PHE A O 1
ATOM 697 N N . THR A 1 87 ? 2.493 -12.958 -12.909 1.00 98.38 87 THR A N 1
ATOM 698 C CA . THR A 1 87 ? 1.691 -13.016 -14.142 1.00 98.38 87 THR A CA 1
ATOM 699 C C . THR A 1 87 ? 2.117 -11.922 -15.124 1.00 98.38 87 THR A C 1
ATOM 701 O O . THR A 1 87 ? 2.731 -10.929 -14.738 1.00 98.38 87 THR A O 1
ATOM 704 N N . GLU A 1 88 ? 1.782 -12.089 -16.401 1.00 97.25 88 GLU A N 1
ATOM 705 C CA . GLU A 1 88 ? 1.980 -11.077 -17.449 1.00 97.25 88 GLU A CA 1
ATOM 706 C C . GLU A 1 88 ? 0.823 -10.059 -17.510 1.00 97.25 88 GLU A C 1
ATOM 708 O O . GLU A 1 88 ? 0.875 -9.090 -18.266 1.00 97.25 88 GLU A O 1
ATOM 713 N N . TYR A 1 89 ? -0.233 -10.254 -16.714 1.00 98.31 89 TYR A N 1
ATOM 714 C CA . TYR A 1 89 ? -1.434 -9.417 -16.720 1.00 98.31 89 TYR A CA 1
ATOM 715 C C . TYR A 1 89 ? -1.492 -8.474 -15.509 1.00 98.31 89 TYR A C 1
ATOM 717 O O . TYR A 1 89 ? -1.116 -8.868 -14.408 1.00 98.31 89 TYR A O 1
ATOM 725 N N . PRO A 1 90 ? -2.025 -7.246 -15.650 1.00 98.25 90 PRO A N 1
ATOM 726 C CA . PRO A 1 90 ? -2.117 -6.319 -14.529 1.00 98.25 90 PRO A CA 1
ATOM 727 C C . PRO A 1 90 ? -2.990 -6.860 -13.395 1.00 98.25 90 PRO A C 1
ATOM 729 O O . PRO A 1 90 ? -4.056 -7.443 -13.621 1.00 98.25 90 PRO A O 1
ATOM 732 N N . VAL A 1 91 ? -2.540 -6.603 -12.167 1.00 98.50 91 VAL A N 1
ATOM 733 C CA . VAL A 1 91 ? -3.187 -7.015 -10.918 1.00 98.50 91 VAL A CA 1
ATOM 734 C C . VAL A 1 91 ? -3.549 -5.767 -10.124 1.00 98.50 91 VAL A C 1
ATOM 736 O O . VAL A 1 91 ? -2.681 -4.952 -9.830 1.00 98.50 91 VAL A O 1
ATOM 739 N N . LEU A 1 92 ? -4.818 -5.606 -9.749 1.00 98.19 92 LEU A N 1
ATOM 740 C CA . LEU A 1 92 ? -5.251 -4.462 -8.949 1.00 98.19 92 LEU A CA 1
ATOM 741 C C . LEU A 1 92 ? -4.613 -4.539 -7.554 1.00 98.19 92 LEU A C 1
ATOM 743 O O . LEU A 1 92 ? -4.768 -5.541 -6.857 1.00 98.19 92 LEU A O 1
ATOM 747 N N . GLY A 1 93 ? -3.903 -3.485 -7.157 1.00 97.69 93 GLY A N 1
ATOM 748 C CA . GLY A 1 93 ? -3.100 -3.433 -5.934 1.00 97.69 93 GLY A CA 1
ATOM 749 C C . GLY A 1 93 ? -1.806 -4.250 -5.978 1.00 97.69 93 GLY A C 1
ATOM 750 O O . GLY A 1 93 ? -1.059 -4.234 -5.009 1.00 97.69 93 GLY A O 1
ATOM 751 N N . GLY A 1 94 ? -1.506 -4.940 -7.081 1.00 98.44 94 GLY A N 1
ATOM 752 C CA . GLY A 1 94 ? -0.246 -5.663 -7.250 1.00 98.44 94 GLY A CA 1
ATOM 753 C C . GLY A 1 94 ? 0.895 -4.774 -7.757 1.00 98.44 94 GLY A C 1
ATOM 754 O O . GLY A 1 94 ? 0.630 -3.733 -8.375 1.00 98.44 94 GLY A O 1
ATOM 755 N N . PRO A 1 95 ? 2.158 -5.184 -7.526 1.00 98.75 95 PRO A N 1
ATOM 756 C CA . PRO A 1 95 ? 3.313 -4.504 -8.087 1.00 98.75 95 PRO A CA 1
ATOM 757 C C . PRO A 1 95 ? 3.487 -4.852 -9.567 1.00 98.75 95 PRO A C 1
ATOM 759 O O . PRO A 1 95 ? 3.340 -6.015 -9.953 1.00 98.75 95 PRO A O 1
ATOM 762 N N . PHE A 1 96 ? 3.822 -3.867 -10.396 1.00 98.69 96 PHE A N 1
ATOM 763 C CA . PHE A 1 96 ? 4.357 -4.092 -11.742 1.00 98.69 96 PHE A CA 1
ATOM 764 C C . PHE A 1 96 ? 5.884 -4.038 -11.693 1.00 98.69 96 PHE A C 1
ATOM 766 O O . PHE A 1 96 ? 6.430 -3.282 -10.907 1.00 98.69 96 PHE A O 1
ATOM 773 N N . TYR A 1 97 ? 6.572 -4.764 -12.570 1.00 98.50 97 TYR A N 1
ATOM 774 C CA . TYR A 1 97 ? 8.034 -4.738 -12.662 1.00 98.50 97 TYR A CA 1
ATOM 775 C C . TYR A 1 97 ? 8.490 -4.345 -14.063 1.00 98.50 97 TYR A C 1
ATOM 777 O O . TYR A 1 97 ? 7.926 -4.813 -15.050 1.00 98.50 97 TYR A O 1
ATOM 785 N N . MET A 1 98 ? 9.521 -3.510 -14.163 1.00 97.06 98 MET A N 1
ATOM 786 C CA . MET A 1 98 ? 10.090 -3.021 -15.425 1.00 97.06 98 MET A CA 1
ATOM 787 C C . MET A 1 98 ? 11.497 -3.559 -15.663 1.00 97.06 98 MET A C 1
ATOM 789 O O . MET A 1 98 ? 12.195 -3.973 -14.737 1.00 97.06 98 MET A O 1
ATOM 793 N N . GLY A 1 99 ? 11.924 -3.470 -16.919 1.00 94.75 99 GLY A N 1
ATOM 794 C CA . GLY A 1 99 ? 13.293 -3.769 -17.310 1.00 94.75 99 GLY A CA 1
ATOM 795 C C . GLY A 1 99 ? 13.557 -5.247 -17.579 1.00 94.75 99 GLY A C 1
ATOM 796 O O . GLY A 1 99 ? 12.666 -6.091 -17.412 1.00 94.75 99 GLY A O 1
ATOM 797 N N . PRO A 1 100 ? 14.781 -5.590 -18.009 1.00 94.69 100 PRO A N 1
ATOM 798 C CA . PRO A 1 100 ? 15.182 -6.969 -18.246 1.00 94.69 100 PRO A CA 1
ATOM 799 C C . PRO A 1 100 ? 14.939 -7.837 -17.006 1.00 94.69 100 PRO A C 1
ATOM 801 O O . PRO A 1 100 ? 15.469 -7.585 -15.927 1.00 94.69 100 PRO A O 1
ATOM 804 N N . GLY A 1 101 ? 14.085 -8.854 -17.148 1.00 96.56 101 GLY A N 1
ATOM 805 C CA . GLY A 1 101 ? 13.721 -9.744 -16.043 1.00 96.56 101 GLY A CA 1
ATOM 806 C C . GLY A 1 101 ? 12.936 -9.084 -14.898 1.00 96.56 101 GLY A C 1
ATOM 807 O O . GLY A 1 101 ? 12.751 -9.735 -13.870 1.00 96.56 101 GLY A O 1
ATOM 808 N N . GLY A 1 102 ? 12.474 -7.838 -15.060 1.00 97.19 102 GLY A N 1
ATOM 809 C CA . GLY A 1 102 ? 11.766 -7.076 -14.028 1.00 97.19 102 GLY A CA 1
ATOM 810 C C . GLY A 1 102 ? 12.679 -6.465 -12.958 1.00 97.19 102 GLY A C 1
ATOM 81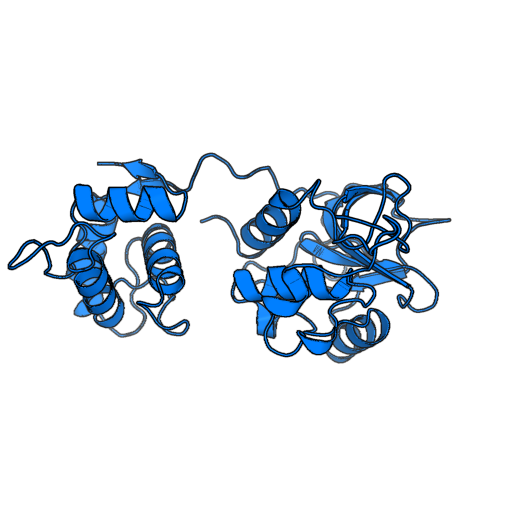1 O O . GLY A 1 102 ? 12.238 -6.259 -11.830 1.00 97.19 102 GLY A O 1
ATOM 812 N N . GLY A 1 103 ? 13.961 -6.254 -13.269 1.00 96.94 103 GLY A N 1
ATOM 813 C CA . GLY A 1 103 ? 14.974 -5.833 -12.299 1.00 96.94 103 GLY A CA 1
ATOM 814 C C . GLY A 1 103 ? 15.120 -4.326 -12.076 1.00 96.94 103 GLY A C 1
ATOM 815 O O . GLY A 1 103 ? 15.777 -3.951 -11.107 1.00 96.94 103 GLY A O 1
ATOM 816 N N . ASP A 1 104 ? 14.529 -3.478 -12.921 1.00 95.81 104 ASP A N 1
ATOM 817 C CA . ASP A 1 104 ? 14.901 -2.056 -12.975 1.00 95.81 104 ASP A CA 1
ATOM 818 C C . ASP A 1 104 ? 14.025 -1.177 -12.078 1.00 95.81 104 ASP A C 1
ATOM 820 O O . ASP A 1 104 ? 14.528 -0.304 -11.379 1.00 95.81 104 ASP A O 1
ATOM 824 N N . HIS A 1 105 ? 12.706 -1.393 -12.093 1.00 97.62 105 HIS A N 1
ATOM 825 C CA . HIS A 1 105 ? 11.752 -0.530 -11.389 1.00 97.62 105 HIS A CA 1
ATOM 826 C C . HIS A 1 105 ? 10.470 -1.257 -11.027 1.00 97.62 105 HIS A C 1
ATOM 828 O O . HIS A 1 105 ? 10.092 -2.218 -11.702 1.00 97.62 105 HIS A O 1
ATOM 834 N N . THR A 1 106 ? 9.781 -0.752 -10.008 1.00 98.56 106 THR A N 1
ATOM 835 C CA . THR A 1 106 ? 8.485 -1.262 -9.567 1.00 98.56 106 THR A CA 1
ATOM 836 C C . THR A 1 106 ? 7.578 -0.144 -9.066 1.00 98.56 106 THR A C 1
ATOM 838 O O . THR A 1 106 ? 8.024 0.954 -8.729 1.00 98.56 106 THR A O 1
ATOM 841 N N . GLY A 1 107 ? 6.288 -0.435 -9.020 1.00 98.31 107 GLY A N 1
ATOM 842 C CA . GLY A 1 107 ? 5.286 0.369 -8.338 1.00 98.31 107 GLY A CA 1
ATOM 843 C C . GLY A 1 107 ? 3.937 -0.336 -8.342 1.00 98.31 107 GLY A C 1
ATOM 844 O O . GLY A 1 107 ? 3.792 -1.435 -8.873 1.00 98.31 107 GLY A O 1
ATOM 845 N N . ILE A 1 108 ? 2.910 0.303 -7.786 1.00 98.50 108 ILE A N 1
ATOM 846 C CA . ILE A 1 108 ? 1.612 -0.340 -7.542 1.00 98.50 108 ILE A CA 1
ATOM 847 C C . ILE A 1 108 ? 0.566 0.071 -8.562 1.00 98.50 108 ILE A C 1
ATOM 849 O O . ILE A 1 108 ? 0.347 1.259 -8.784 1.00 98.50 108 ILE A O 1
ATOM 853 N N . VAL A 1 109 ? -0.150 -0.902 -9.125 1.00 98.62 109 VAL A N 1
ATOM 854 C CA . VAL A 1 109 ? -1.280 -0.663 -10.032 1.00 98.62 109 VAL A CA 1
ATOM 855 C C . VAL A 1 109 ? -2.540 -0.328 -9.228 1.00 98.62 109 VAL A C 1
ATOM 857 O O . VAL A 1 109 ? -3.123 -1.197 -8.582 1.00 98.62 109 VAL A O 1
ATOM 860 N N . TRP A 1 110 ? -3.018 0.918 -9.295 1.00 97.69 110 TRP A N 1
ATOM 861 C CA . TRP A 1 110 ? -4.270 1.327 -8.637 1.00 97.69 110 TRP A CA 1
ATOM 862 C C . TRP A 1 110 ? -5.475 1.342 -9.579 1.00 97.69 110 TRP A C 1
ATOM 864 O O . TRP A 1 110 ? -6.614 1.377 -9.116 1.00 97.69 110 TRP A O 1
ATOM 874 N N . LYS A 1 111 ? -5.252 1.302 -10.893 1.00 98.06 111 LYS A N 1
ATOM 875 C CA . LYS A 1 111 ? -6.297 1.118 -11.905 1.00 98.06 111 LYS A CA 1
ATOM 876 C C . LYS A 1 111 ? -5.699 0.478 -13.153 1.00 98.06 111 LYS A C 1
ATOM 878 O O . LYS A 1 111 ? -4.546 0.731 -13.482 1.00 98.06 111 LYS A O 1
ATOM 883 N N . TYR A 1 112 ? -6.490 -0.305 -13.871 1.00 98.50 112 TYR A N 1
ATOM 884 C CA . TYR A 1 112 ? -6.181 -0.728 -15.230 1.00 98.50 112 TYR A CA 1
ATOM 885 C C . TYR A 1 112 ? -7.452 -0.849 -16.073 1.00 98.50 112 TYR A C 1
ATOM 887 O O . TYR A 1 112 ? -8.544 -1.095 -15.557 1.00 98.50 112 TYR A O 1
ATOM 895 N N . ASP A 1 113 ? -7.295 -0.703 -17.380 1.00 97.69 113 ASP A N 1
ATOM 896 C CA . ASP A 1 113 ? -8.288 -1.067 -18.392 1.00 97.69 113 ASP A CA 1
ATOM 897 C C . ASP A 1 113 ? -7.628 -1.915 -19.482 1.00 97.69 113 ASP A C 1
ATOM 899 O O . ASP A 1 113 ? -6.560 -2.469 -19.238 1.00 97.69 113 ASP A O 1
ATOM 903 N N . ALA A 1 114 ? -8.251 -2.057 -20.655 1.00 95.69 114 ALA A N 1
ATOM 904 C CA . ALA A 1 114 ? -7.759 -2.890 -21.751 1.00 95.69 114 ALA A CA 1
ATOM 905 C C . ALA A 1 114 ? -6.320 -2.565 -22.194 1.00 95.69 114 ALA A C 1
ATOM 907 O O . ALA A 1 114 ? -5.575 -3.489 -22.532 1.00 95.69 114 ALA A O 1
ATOM 908 N N . ASP A 1 115 ? -5.908 -1.298 -22.113 1.00 96.38 115 ASP A N 1
ATOM 909 C CA . ASP A 1 115 ? -4.694 -0.803 -22.767 1.00 96.38 115 ASP A CA 1
ATOM 910 C C . ASP A 1 115 ? -3.714 -0.136 -21.801 1.00 96.38 115 ASP A C 1
ATOM 912 O O . ASP A 1 115 ? -2.512 -0.099 -22.070 1.00 96.38 115 ASP A O 1
ATOM 916 N N . THR A 1 116 ? -4.199 0.348 -20.658 1.00 98.12 116 THR A N 1
ATOM 917 C CA . THR A 1 116 ? -3.430 1.212 -19.759 1.00 98.12 116 THR A CA 1
ATOM 918 C C . THR A 1 116 ? -3.464 0.700 -18.324 1.00 98.12 116 THR A C 1
ATOM 920 O O . THR A 1 116 ? -4.474 0.179 -17.842 1.00 98.12 116 THR A O 1
ATOM 923 N N . ILE A 1 117 ? -2.348 0.873 -17.616 1.00 98.44 117 ILE A N 1
ATOM 924 C CA . ILE A 1 117 ? -2.290 0.823 -16.154 1.00 98.44 117 ILE A CA 1
ATOM 925 C C . ILE A 1 117 ? -2.043 2.226 -15.604 1.00 98.44 117 ILE A C 1
ATOM 927 O O . ILE A 1 117 ? -1.279 3.002 -16.174 1.00 98.44 117 ILE A O 1
ATOM 931 N N . TRP A 1 118 ? -2.663 2.529 -14.470 1.00 98.06 118 TRP A N 1
ATOM 932 C CA . TRP A 1 118 ? -2.366 3.698 -13.660 1.00 98.06 118 TRP A CA 1
ATOM 933 C C . TRP A 1 118 ? -1.677 3.243 -12.384 1.00 98.06 118 TRP A C 1
ATOM 935 O O . TRP A 1 118 ? -2.164 2.338 -11.693 1.00 98.06 118 TRP A O 1
ATOM 945 N N . THR A 1 119 ? -0.560 3.882 -12.071 1.00 98.06 119 THR A N 1
ATOM 946 C CA . THR A 1 119 ? 0.386 3.398 -11.070 1.00 98.06 119 THR A CA 1
ATOM 947 C C . THR A 1 119 ? 0.700 4.447 -10.009 1.00 98.06 119 THR A C 1
ATOM 949 O O . THR A 1 119 ? 0.468 5.639 -10.215 1.00 98.06 119 THR A O 1
ATOM 952 N N . ILE A 1 120 ? 1.163 3.987 -8.845 1.00 98.12 120 ILE A N 1
ATOM 953 C CA . ILE A 1 120 ? 1.798 4.792 -7.794 1.00 98.12 120 ILE A CA 1
ATOM 954 C C . ILE A 1 120 ? 3.230 4.284 -7.660 1.00 98.12 120 ILE A C 1
ATOM 956 O O . ILE A 1 120 ? 3.434 3.090 -7.434 1.00 98.12 120 ILE A O 1
ATOM 960 N N . GLU A 1 121 ? 4.210 5.166 -7.799 1.00 98.12 121 GLU A N 1
ATOM 961 C CA . GLU A 1 121 ? 5.611 4.772 -7.938 1.00 98.12 121 GLU A CA 1
ATOM 962 C C . GLU A 1 121 ? 6.496 5.612 -7.030 1.00 98.12 121 GLU A C 1
ATOM 964 O O . GLU A 1 121 ? 6.535 6.832 -7.175 1.00 98.12 121 GLU A O 1
ATOM 969 N N . GLY A 1 122 ? 7.186 4.955 -6.096 1.00 97.31 122 GLY A N 1
ATOM 970 C CA . GLY A 1 122 ? 8.263 5.559 -5.313 1.00 97.31 122 GLY A CA 1
ATOM 971 C C . GLY A 1 122 ? 9.582 5.505 -6.077 1.00 97.31 122 GLY A C 1
ATOM 972 O O . GLY A 1 122 ? 9.748 4.652 -6.944 1.00 97.31 122 GLY A O 1
ATOM 973 N N . ASN A 1 123 ? 10.512 6.402 -5.757 1.00 96.12 123 ASN A N 1
ATOM 974 C CA . ASN A 1 123 ? 11.731 6.628 -6.530 1.00 96.12 123 ASN A CA 1
ATOM 975 C C . ASN A 1 123 ? 11.417 6.767 -8.029 1.00 96.12 123 ASN A C 1
ATOM 977 O O . ASN A 1 123 ? 11.984 6.090 -8.885 1.00 96.12 123 ASN A O 1
ATOM 981 N N . SER A 1 124 ? 10.440 7.621 -8.341 1.00 94.81 124 SER A N 1
ATOM 982 C CA . SER A 1 124 ? 10.177 8.040 -9.714 1.00 94.81 124 SER A CA 1
ATOM 983 C C . SER A 1 124 ? 10.231 9.562 -9.856 1.00 94.81 124 SER A C 1
ATOM 985 O O . SER A 1 124 ? 10.549 10.268 -8.902 1.00 94.81 124 SER A O 1
ATOM 987 N N . ASN A 1 125 ? 9.996 10.060 -11.063 1.00 89.56 125 ASN A N 1
ATOM 988 C CA . ASN A 1 125 ? 9.926 11.479 -11.407 1.00 89.56 125 ASN A CA 1
ATOM 989 C C . ASN A 1 125 ? 8.808 11.705 -12.434 1.00 89.56 125 ASN A C 1
ATOM 991 O O . ASN A 1 125 ? 8.162 10.744 -12.852 1.00 89.56 125 ASN A O 1
ATOM 995 N N . ASP A 1 126 ? 8.604 12.944 -12.888 1.00 82.44 126 ASP A N 1
ATOM 996 C CA . ASP A 1 126 ? 7.532 13.312 -13.831 1.00 82.44 126 ASP A CA 1
ATOM 997 C C . ASP A 1 126 ? 7.508 12.476 -15.123 1.00 82.44 126 ASP A C 1
ATOM 999 O O . ASP A 1 126 ? 6.451 12.282 -15.719 1.00 82.44 126 ASP A O 1
ATOM 1003 N N . SER A 1 127 ? 8.660 11.958 -15.559 1.00 78.88 127 SER A N 1
ATOM 1004 C CA . SER A 1 127 ? 8.775 11.145 -16.779 1.00 78.88 127 SER A CA 1
ATOM 1005 C C . SER A 1 127 ? 8.580 9.640 -16.558 1.00 78.88 127 SER A C 1
ATOM 1007 O O . SER A 1 127 ? 8.615 8.869 -17.517 1.00 78.88 127 SER A O 1
ATOM 1009 N N . GLY A 1 128 ? 8.406 9.196 -15.310 1.00 69.31 128 GLY A N 1
ATOM 1010 C CA . GLY A 1 128 ? 8.299 7.774 -14.975 1.00 69.31 128 GLY A CA 1
ATOM 1011 C C . GLY A 1 128 ? 9.634 7.026 -15.002 1.00 69.31 128 GLY A C 1
ATOM 1012 O O . GLY A 1 128 ? 9.633 5.794 -15.084 1.00 69.31 128 GLY A O 1
ATOM 1013 N N . SER A 1 129 ? 10.763 7.742 -14.964 1.00 78.94 129 SER A N 1
ATOM 1014 C CA . SER A 1 129 ? 12.094 7.140 -14.817 1.00 78.94 129 SER A CA 1
ATOM 1015 C C . SER A 1 129 ? 12.296 6.618 -13.391 1.00 78.94 129 SER A C 1
ATOM 1017 O O . SER A 1 129 ? 11.678 7.115 -12.454 1.00 78.94 129 SER A O 1
ATOM 1019 N N . TYR A 1 130 ? 13.152 5.606 -13.251 1.00 69.69 130 TYR A N 1
ATOM 1020 C CA . TYR A 1 130 ? 13.515 4.949 -11.989 1.00 69.69 130 TYR A CA 1
ATOM 1021 C C . TYR A 1 130 ? 14.734 5.583 -11.300 1.00 69.69 130 TYR A C 1
ATOM 1023 O O . TYR A 1 130 ? 15.154 5.140 -10.239 1.00 69.69 130 TYR A O 1
ATOM 1031 N N . GLN A 1 131 ? 15.330 6.606 -11.923 1.00 77.56 131 GLN A N 1
ATOM 1032 C CA . GLN A 1 131 ? 16.227 7.558 -11.260 1.00 77.56 131 GLN A CA 1
ATOM 1033 C C . GLN A 1 131 ? 15.380 8.723 -10.749 1.00 77.56 131 GLN A C 1
ATOM 1035 O O . GLN A 1 131 ? 15.448 9.847 -11.255 1.00 77.56 131 GLN A O 1
ATOM 1040 N N . GLY A 1 132 ? 14.446 8.390 -9.871 1.00 84.31 132 GLY A N 1
ATOM 1041 C CA . GLY A 1 132 ? 13.451 9.315 -9.385 1.00 84.31 132 GLY A CA 1
ATOM 1042 C C . GLY A 1 132 ? 13.896 10.086 -8.162 1.00 84.31 132 GLY A C 1
ATOM 1043 O O . GLY A 1 132 ? 14.968 9.861 -7.616 1.00 84.31 132 GLY A O 1
ATOM 1044 N N . ASP A 1 133 ? 13.026 10.987 -7.733 1.00 92.50 133 ASP A N 1
ATOM 1045 C CA . ASP A 1 133 ? 13.235 11.822 -6.554 1.00 92.50 133 ASP A CA 1
ATOM 1046 C C . ASP A 1 133 ? 12.031 11.846 -5.606 1.00 92.50 133 ASP A C 1
ATOM 1048 O O . ASP A 1 133 ? 12.042 12.521 -4.574 1.00 92.50 133 ASP A O 1
ATOM 1052 N N . GLY A 1 134 ? 10.973 11.103 -5.932 1.00 95.19 134 GLY A N 1
ATOM 1053 C CA . GLY A 1 134 ? 9.742 11.171 -5.169 1.00 95.19 134 GLY A CA 1
ATOM 1054 C C . GLY A 1 134 ? 8.722 10.102 -5.513 1.00 95.19 134 GLY A C 1
ATOM 1055 O O . GLY A 1 134 ? 9.015 9.093 -6.162 1.00 95.19 134 GLY A O 1
ATOM 1056 N N . VAL A 1 135 ? 7.507 10.325 -5.015 1.00 97.94 135 VAL A N 1
ATOM 1057 C CA . VAL A 1 135 ? 6.340 9.477 -5.258 1.00 97.94 135 VAL A CA 1
ATOM 1058 C C . VAL A 1 135 ? 5.435 10.128 -6.295 1.00 97.94 135 VAL A C 1
ATOM 1060 O O . VAL A 1 135 ? 4.895 11.213 -6.069 1.00 97.94 135 VAL A O 1
ATOM 1063 N N . TYR A 1 136 ? 5.201 9.420 -7.395 1.00 94.88 136 TYR A N 1
ATOM 1064 C CA . TYR A 1 136 ? 4.469 9.927 -8.551 1.00 94.88 136 TYR A CA 1
ATOM 1065 C C . TYR A 1 136 ? 3.329 9.002 -8.969 1.00 94.88 136 TYR A C 1
ATOM 1067 O O . TYR A 1 136 ? 3.334 7.801 -8.690 1.00 94.88 136 TYR A O 1
ATOM 1075 N N . LEU A 1 137 ? 2.337 9.586 -9.646 1.00 96.06 137 LEU A N 1
ATOM 1076 C CA . LEU A 1 137 ? 1.261 8.849 -10.299 1.00 96.06 137 LEU A CA 1
ATOM 1077 C C . LEU A 1 137 ? 1.514 8.818 -11.801 1.00 96.06 137 LEU A C 1
ATOM 1079 O O . LEU A 1 137 ? 1.594 9.875 -12.422 1.00 96.06 137 LEU A O 1
ATOM 1083 N N . HIS A 1 138 ? 1.563 7.621 -12.379 1.00 95.44 138 HIS A N 1
ATOM 1084 C CA . HIS A 1 138 ? 1.876 7.436 -13.795 1.00 95.44 138 HIS A CA 1
ATOM 1085 C C . HIS A 1 138 ? 0.778 6.699 -14.547 1.00 95.44 138 HIS A C 1
ATOM 1087 O O . HIS A 1 138 ? -0.084 6.038 -13.963 1.00 95.44 138 HIS A O 1
ATOM 1093 N N . GLN A 1 139 ? 0.821 6.836 -15.870 1.00 96.25 139 GLN A N 1
ATOM 1094 C CA . GLN A 1 139 ? 0.103 5.987 -16.813 1.00 96.25 139 GLN A CA 1
ATOM 1095 C C . GLN A 1 139 ? 1.129 5.226 -17.636 1.00 96.25 139 GLN A C 1
ATOM 1097 O O . GLN A 1 139 ? 2.074 5.824 -18.150 1.00 96.25 139 GLN A O 1
ATOM 1102 N N . ARG A 1 140 ? 0.949 3.914 -17.769 1.00 95.00 140 ARG A N 1
ATOM 1103 C CA . ARG A 1 140 ? 1.843 3.063 -18.559 1.00 95.00 140 ARG A CA 1
ATOM 1104 C C . ARG A 1 140 ? 1.041 2.175 -19.504 1.00 95.00 140 ARG A C 1
ATOM 1106 O O . ARG A 1 140 ? -0.053 1.734 -19.136 1.00 95.00 140 ARG A O 1
ATOM 1113 N N . PRO A 1 141 ? 1.570 1.878 -20.701 1.00 96.94 141 PRO A N 1
ATOM 1114 C CA . PRO A 1 141 ? 0.925 0.942 -21.602 1.00 96.94 141 PRO A CA 1
ATOM 1115 C C . PRO A 1 141 ? 0.970 -0.471 -21.012 1.00 96.94 141 PRO A C 1
ATOM 1117 O O . PRO A 1 141 ? 1.946 -0.876 -20.380 1.00 96.94 141 PRO A O 1
ATOM 1120 N N . ARG A 1 142 ? -0.076 -1.259 -21.252 1.00 95.44 142 ARG A N 1
ATOM 1121 C CA . ARG A 1 142 ? -0.110 -2.686 -20.897 1.00 95.44 142 ARG A CA 1
ATOM 1122 C C . ARG A 1 142 ? 0.722 -3.558 -21.828 1.00 95.44 142 ARG A C 1
ATOM 1124 O O . ARG A 1 142 ? 1.011 -4.697 -21.483 1.00 95.44 142 ARG A O 1
ATOM 1131 N N . ARG A 1 143 ? 1.030 -3.069 -23.031 1.00 93.19 143 ARG A N 1
ATOM 1132 C CA . ARG A 1 143 ? 1.696 -3.830 -24.094 1.00 93.19 143 ARG A CA 1
ATOM 1133 C C . ARG A 1 143 ? 2.627 -2.933 -24.900 1.00 93.19 143 ARG A C 1
ATOM 1135 O O . ARG A 1 143 ? 2.362 -1.745 -25.054 1.00 93.19 143 ARG A O 1
ATOM 1142 N N . GLY A 1 144 ? 3.653 -3.537 -25.491 1.00 92.94 144 GLY A N 1
ATOM 1143 C CA . GLY A 1 144 ? 4.596 -2.847 -26.367 1.00 92.94 144 GLY A CA 1
ATOM 1144 C C . GLY A 1 144 ? 5.690 -2.106 -25.602 1.00 92.94 144 GLY A C 1
ATOM 1145 O O . GLY A 1 144 ? 5.959 -2.374 -24.434 1.00 92.94 144 GLY A O 1
ATOM 1146 N N . THR A 1 145 ? 6.373 -1.190 -26.282 1.00 91.62 145 THR A N 1
ATOM 1147 C CA . THR A 1 145 ? 7.505 -0.464 -25.699 1.00 91.62 145 THR A CA 1
ATOM 1148 C C . THR A 1 145 ? 7.083 0.298 -24.444 1.00 91.62 145 THR A C 1
ATOM 1150 O O . THR A 1 145 ? 6.146 1.092 -24.476 1.00 91.62 145 THR A O 1
ATOM 1153 N N . GLY A 1 146 ? 7.799 0.068 -23.342 1.00 88.06 146 GLY A N 1
ATOM 1154 C CA . GLY A 1 146 ? 7.525 0.713 -22.058 1.00 88.06 146 GLY A CA 1
ATOM 1155 C C . GLY A 1 146 ? 6.443 0.033 -21.213 1.00 88.06 146 GLY A C 1
ATOM 1156 O O . GLY A 1 146 ? 6.112 0.564 -20.153 1.00 88.06 146 GLY A O 1
ATOM 1157 N N . SER A 1 147 ? 5.906 -1.119 -21.635 1.00 95.31 147 SER A N 1
ATOM 1158 C CA . SER A 1 147 ? 5.037 -1.920 -20.772 1.00 95.31 147 SER A CA 1
ATOM 1159 C C . SER A 1 147 ? 5.836 -2.696 -19.720 1.00 95.31 147 SER A C 1
ATOM 1161 O O . SER A 1 147 ? 6.999 -3.035 -19.964 1.00 95.31 147 SER A O 1
ATOM 1163 N N . PRO A 1 148 ? 5.224 -3.030 -18.571 1.00 97.62 148 PRO A N 1
ATOM 1164 C CA . PRO A 1 148 ? 5.854 -3.888 -17.574 1.00 97.62 148 PRO A CA 1
ATOM 1165 C C . PRO A 1 148 ? 6.290 -5.246 -18.126 1.00 97.62 148 PRO A C 1
ATOM 1167 O O . PRO A 1 148 ? 5.642 -5.821 -18.997 1.00 97.62 148 PRO A O 1
ATOM 1170 N N . TYR A 1 149 ? 7.378 -5.766 -17.562 1.00 98.25 149 TYR A N 1
ATOM 1171 C CA . TYR A 1 149 ? 7.841 -7.142 -17.736 1.00 98.25 149 TYR A CA 1
ATOM 1172 C C . TYR A 1 149 ? 6.846 -8.152 -17.148 1.00 98.25 149 TYR A C 1
ATOM 1174 O O . TYR A 1 149 ? 6.680 -9.248 -17.674 1.00 98.25 149 TYR A O 1
ATOM 1182 N N . GLY A 1 150 ? 6.192 -7.793 -16.046 1.00 98.44 150 GLY A N 1
ATOM 1183 C CA . GLY A 1 150 ? 5.175 -8.616 -15.407 1.00 98.44 150 GLY A CA 1
ATOM 1184 C C . GLY A 1 150 ? 4.719 -8.018 -14.087 1.00 98.44 150 GLY A C 1
ATOM 1185 O O . GLY A 1 150 ? 5.115 -6.908 -13.723 1.00 98.44 150 GLY A O 1
ATOM 1186 N N . TYR A 1 151 ? 3.885 -8.765 -13.375 1.00 98.81 151 TYR A N 1
ATOM 1187 C CA . TYR A 1 151 ? 3.194 -8.301 -12.184 1.00 98.81 151 TYR A CA 1
ATOM 1188 C C . TYR A 1 151 ? 3.268 -9.344 -11.074 1.00 98.81 151 TYR A C 1
ATOM 1190 O O . TYR A 1 151 ? 3.032 -10.535 -11.298 1.00 98.81 151 TYR A O 1
ATOM 1198 N N . GLY A 1 152 ? 3.564 -8.888 -9.860 1.00 98.69 152 GLY A N 1
ATOM 1199 C CA . GLY A 1 152 ? 3.341 -9.685 -8.662 1.00 98.69 152 GLY A CA 1
ATOM 1200 C C . GLY A 1 152 ? 1.844 -9.800 -8.390 1.00 98.69 152 GLY A C 1
ATOM 1201 O O . GLY A 1 152 ? 1.076 -8.866 -8.621 1.00 98.69 152 GLY A O 1
ATOM 1202 N N . VAL A 1 153 ? 1.416 -10.950 -7.887 1.00 98.50 153 VAL A N 1
ATOM 1203 C CA . VAL A 1 153 ? 0.023 -11.185 -7.505 1.00 98.50 153 VAL A CA 1
ATOM 1204 C C . VAL A 1 153 ? -0.003 -11.252 -5.982 1.00 98.50 153 VAL A C 1
ATOM 1206 O O . VAL A 1 153 ? 0.437 -12.269 -5.480 1.00 98.50 153 VAL A O 1
ATOM 1209 N N . PRO A 1 154 ? -0.462 -10.257 -5.200 1.00 96.75 154 PRO A N 1
ATOM 1210 C CA . PRO A 1 154 ? -0.541 -10.363 -3.730 1.00 96.75 154 PRO A CA 1
ATOM 1211 C C . PRO A 1 154 ? -1.713 -11.239 -3.258 1.00 96.75 154 PRO A C 1
ATOM 1213 O O . PRO A 1 154 ? -2.732 -11.346 -3.945 1.00 96.75 154 PRO A O 1
ATOM 1216 N N . ALA A 1 155 ? -1.563 -11.949 -2.132 1.00 92.88 155 ALA A N 1
ATOM 1217 C CA . ALA A 1 155 ? -2.529 -12.951 -1.634 1.00 92.88 155 ALA A CA 1
ATOM 1218 C C . ALA A 1 155 ? -3.508 -12.279 -0.681 1.00 92.88 155 ALA A C 1
ATOM 1220 O O . ALA A 1 155 ? -3.593 -12.623 0.493 1.00 92.88 155 ALA A O 1
ATOM 1221 N N . TYR A 1 156 ? -4.206 -11.269 -1.193 1.00 88.38 156 TYR A N 1
ATOM 1222 C CA . TYR A 1 156 ? -5.196 -10.553 -0.406 1.00 88.38 156 TYR A CA 1
ATOM 1223 C C . TYR A 1 156 ? -6.260 -11.522 0.134 1.00 88.38 156 TYR A C 1
ATOM 1225 O O . TYR A 1 156 ? -6.746 -12.358 -0.637 1.00 88.38 156 TYR A O 1
ATOM 1233 N N . PRO A 1 157 ? -6.657 -11.408 1.416 1.00 83.62 157 PRO A N 1
ATOM 1234 C CA . PRO A 1 157 ? -7.727 -12.224 1.989 1.00 83.62 157 PRO A CA 1
ATOM 1235 C C . PRO A 1 157 ? -9.049 -12.109 1.219 1.00 83.62 157 PRO A C 1
ATOM 1237 O O . PRO A 1 157 ? -9.772 -13.089 1.075 1.00 83.62 157 PRO A O 1
ATOM 1240 N N . GLU A 1 158 ? -9.340 -10.930 0.663 1.00 84.06 158 GLU A N 1
ATOM 1241 C CA . GLU A 1 158 ? -10.500 -10.671 -0.198 1.00 84.06 158 GLU A CA 1
ATOM 1242 C C . GLU A 1 158 ? -10.358 -11.194 -1.645 1.00 84.06 158 GLU A C 1
ATOM 1244 O O . GLU A 1 158 ? -11.200 -10.905 -2.496 1.00 84.06 158 GLU A O 1
ATOM 1249 N N . GLY A 1 159 ? -9.290 -11.933 -1.952 1.00 89.25 159 GLY A N 1
ATOM 1250 C CA . GLY A 1 159 ? -9.023 -12.508 -3.269 1.00 89.25 159 GLY A CA 1
ATOM 1251 C C . GLY A 1 159 ? -8.272 -11.581 -4.229 1.00 89.25 159 GLY A C 1
ATOM 1252 O O . GLY A 1 159 ? -7.944 -10.430 -3.931 1.00 89.25 159 GLY A O 1
ATOM 1253 N N . THR A 1 160 ? -7.967 -12.100 -5.417 1.00 92.81 160 THR A N 1
ATOM 1254 C CA . THR A 1 160 ? -7.235 -11.389 -6.474 1.00 92.81 160 THR A CA 1
ATOM 1255 C C . THR A 1 160 ? -8.205 -10.785 -7.491 1.00 92.81 160 THR A C 1
ATOM 1257 O O . THR A 1 160 ? -9.161 -11.434 -7.899 1.00 92.81 160 THR A O 1
ATOM 1260 N N . ILE A 1 161 ? -7.939 -9.550 -7.934 1.00 96.50 161 ILE A N 1
ATOM 1261 C CA . ILE A 1 161 ? -8.584 -8.952 -9.111 1.00 96.50 161 ILE A CA 1
ATOM 1262 C C . ILE A 1 161 ? -7.495 -8.647 -10.135 1.00 96.50 161 ILE A C 1
ATOM 1264 O O . ILE A 1 161 ? -6.703 -7.724 -9.945 1.00 96.50 161 ILE A O 1
ATOM 1268 N N . CYS A 1 162 ? -7.447 -9.398 -11.229 1.00 97.00 162 CYS A N 1
ATOM 1269 C CA . CYS A 1 162 ? -6.478 -9.188 -12.299 1.00 97.00 162 CYS A CA 1
ATOM 1270 C C . CYS A 1 162 ? -7.071 -9.519 -13.668 1.00 97.00 162 CYS A C 1
ATOM 1272 O O . CYS A 1 162 ? -8.098 -10.190 -13.777 1.00 97.00 162 CYS A O 1
ATOM 1274 N N . ALA A 1 163 ? -6.391 -9.051 -14.711 1.00 97.69 163 ALA A N 1
ATOM 1275 C CA . ALA A 1 163 ? -6.788 -9.299 -16.092 1.00 97.69 163 ALA A CA 1
ATOM 1276 C C . ALA A 1 163 ? -6.329 -10.666 -16.630 1.00 97.69 163 ALA A C 1
ATOM 1278 O O . ALA A 1 163 ? -6.538 -10.940 -17.810 1.00 97.69 163 ALA A O 1
ATOM 1279 N N . ASP A 1 164 ? -5.698 -11.501 -15.800 1.00 97.38 164 ASP A N 1
ATOM 1280 C CA . ASP A 1 164 ? -5.261 -12.844 -16.181 1.00 97.38 164 ASP A CA 1
ATOM 1281 C C . ASP A 1 164 ? -6.481 -13.771 -16.319 1.00 97.38 164 ASP A C 1
ATOM 1283 O O . ASP A 1 164 ? -7.180 -13.992 -15.323 1.00 97.38 164 ASP A O 1
ATOM 1287 N N . PRO A 1 165 ? -6.758 -14.340 -17.508 1.00 96.06 165 PRO A N 1
ATOM 1288 C CA . PRO A 1 165 ? -7.872 -15.267 -17.700 1.00 96.06 165 PRO A CA 1
ATOM 1289 C C . PRO A 1 165 ? -7.815 -16.490 -16.779 1.00 96.06 165 PRO A C 1
ATOM 1291 O O . PRO A 1 165 ? -8.861 -17.000 -16.383 1.00 96.06 165 PRO A O 1
ATOM 1294 N N . ALA A 1 166 ? -6.616 -16.941 -16.394 1.00 94.44 166 ALA A N 1
ATOM 1295 C CA . ALA A 1 166 ? -6.442 -18.068 -15.481 1.00 94.44 166 ALA A CA 1
ATOM 1296 C C . ALA A 1 166 ? -6.807 -17.725 -14.025 1.00 94.44 166 ALA A C 1
ATOM 1298 O O . ALA A 1 166 ? -6.995 -18.625 -13.210 1.00 94.44 166 ALA A O 1
ATOM 1299 N N . LEU A 1 167 ? -6.924 -16.435 -13.696 1.00 91.00 167 LEU A N 1
ATOM 1300 C CA . LEU A 1 167 ? -7.205 -15.922 -12.352 1.00 91.00 167 LEU A CA 1
ATOM 1301 C C . LEU A 1 167 ? -8.487 -15.066 -12.307 1.00 91.00 167 LEU A C 1
ATOM 1303 O O . LEU A 1 167 ? -8.664 -14.255 -11.400 1.00 91.00 167 LEU A O 1
ATOM 1307 N N . GLY A 1 168 ? -9.387 -15.243 -13.281 1.00 89.94 168 GLY A N 1
ATOM 1308 C CA . GLY A 1 168 ? -10.716 -14.619 -13.320 1.00 89.94 168 GLY A CA 1
ATOM 1309 C C . GLY A 1 168 ? -10.934 -13.626 -14.465 1.00 89.94 168 GLY A C 1
ATOM 1310 O O . GLY A 1 168 ? -12.079 -13.410 -14.854 1.00 89.94 168 GLY A O 1
ATOM 1311 N N . GLY A 1 169 ? -9.871 -13.070 -15.055 1.00 93.88 169 GLY A N 1
ATOM 1312 C CA . GLY A 1 169 ? -9.947 -12.319 -16.312 1.00 93.88 169 GLY A CA 1
ATOM 1313 C C . GLY A 1 169 ? -10.737 -11.008 -16.253 1.00 93.88 169 GLY A C 1
ATOM 1314 O O . GLY A 1 169 ? -11.420 -10.659 -17.216 1.00 93.88 169 GLY A O 1
ATOM 1315 N N . THR A 1 170 ? -10.659 -10.259 -15.151 1.00 96.62 170 THR A N 1
ATOM 1316 C CA . THR A 1 170 ? -11.341 -8.962 -15.029 1.00 96.62 170 THR A CA 1
ATOM 1317 C C . THR A 1 170 ? -10.740 -7.960 -16.017 1.00 96.62 170 THR A C 1
ATOM 1319 O O . THR A 1 170 ? -9.579 -7.587 -15.903 1.00 96.62 170 THR A O 1
ATOM 1322 N N . ALA A 1 171 ? -11.523 -7.506 -17.001 1.00 94.38 171 ALA A N 1
ATOM 1323 C CA . ALA A 1 171 ? -11.014 -6.685 -18.108 1.00 94.38 171 ALA A CA 1
ATOM 1324 C C . ALA A 1 171 ? -10.511 -5.293 -17.678 1.00 94.38 171 ALA A C 1
ATOM 1326 O O . ALA A 1 171 ? -9.561 -4.763 -18.258 1.00 94.38 171 ALA A O 1
ATOM 1327 N N . SER A 1 172 ? -11.140 -4.711 -16.657 1.00 96.88 172 SER A N 1
ATOM 1328 C CA . SER A 1 172 ? -10.789 -3.409 -16.092 1.00 96.88 172 SER A CA 1
ATOM 1329 C C . SER A 1 172 ? -11.132 -3.364 -14.613 1.00 96.88 172 SER A C 1
ATOM 1331 O O . SER A 1 172 ? -12.188 -3.860 -14.215 1.00 96.88 172 SER A O 1
ATOM 1333 N N . ALA A 1 173 ? -10.297 -2.714 -13.813 1.00 96.62 173 ALA A N 1
ATOM 1334 C CA . ALA A 1 173 ? -10.569 -2.509 -12.400 1.00 96.62 173 ALA A CA 1
ATOM 1335 C C . ALA A 1 173 ? -9.911 -1.220 -11.901 1.00 96.62 173 ALA A C 1
ATOM 1337 O O . ALA A 1 173 ? -8.900 -0.776 -12.441 1.00 96.62 173 ALA A O 1
ATOM 1338 N N . ALA A 1 174 ? -10.474 -0.616 -10.859 1.00 95.25 174 ALA A N 1
ATOM 1339 C CA . ALA A 1 174 ? -9.939 0.590 -10.246 1.00 95.25 174 ALA A CA 1
ATOM 1340 C C . ALA A 1 174 ? -10.160 0.550 -8.738 1.00 95.25 174 ALA A C 1
ATOM 1342 O O . ALA A 1 174 ? -11.256 0.228 -8.285 1.00 95.25 174 ALA A O 1
ATOM 1343 N N . ILE A 1 175 ? -9.142 0.944 -7.978 1.00 90.12 175 ILE A N 1
ATOM 1344 C CA . ILE A 1 175 ? -9.315 1.359 -6.593 1.00 90.12 175 ILE A CA 1
ATOM 1345 C C . ILE A 1 175 ? -9.955 2.738 -6.654 1.00 90.12 175 ILE A C 1
ATOM 1347 O O . ILE A 1 175 ? -9.351 3.717 -7.110 1.00 90.12 175 ILE A O 1
ATOM 1351 N N . THR A 1 176 ? -11.215 2.810 -6.251 1.00 72.75 176 THR A N 1
ATOM 1352 C CA . THR A 1 176 ? -11.883 4.091 -6.066 1.00 72.75 176 THR A CA 1
ATOM 1353 C C . THR A 1 176 ? -11.224 4.822 -4.903 1.00 72.75 176 THR A C 1
ATOM 1355 O O . THR A 1 176 ? -10.837 4.194 -3.916 1.00 72.75 176 THR A O 1
ATOM 1358 N N . ALA A 1 177 ? -11.095 6.150 -5.010 1.00 58.62 177 ALA A N 1
ATOM 1359 C CA . ALA A 1 177 ? -10.716 6.974 -3.863 1.00 58.62 177 ALA A CA 1
ATOM 1360 C C . ALA A 1 177 ? -11.590 6.576 -2.663 1.00 58.62 177 ALA A C 1
ATOM 1362 O O . ALA A 1 177 ? -12.768 6.270 -2.882 1.00 58.62 177 ALA A O 1
ATOM 1363 N N 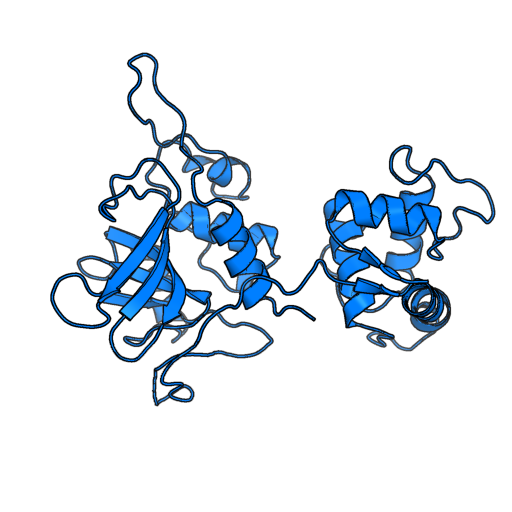. PRO A 1 178 ? -11.041 6.531 -1.436 1.00 54.94 178 PRO A N 1
ATOM 1364 C CA . PRO A 1 178 ? -11.795 6.041 -0.300 1.00 54.94 178 PRO A CA 1
ATOM 1365 C C . PRO A 1 178 ? -13.090 6.843 -0.217 1.00 54.94 178 PRO A C 1
ATOM 1367 O O . PRO A 1 178 ? -13.065 8.072 -0.100 1.00 54.94 178 PRO A O 1
ATOM 1370 N N . ALA A 1 179 ? -14.222 6.142 -0.329 1.00 48.69 179 ALA A N 1
ATOM 1371 C CA . ALA A 1 179 ? -15.492 6.690 0.107 1.00 48.69 179 ALA A CA 1
ATOM 1372 C C . ALA A 1 179 ? -15.257 7.203 1.533 1.00 48.69 179 ALA A C 1
ATOM 1374 O O . ALA A 1 179 ? -14.622 6.499 2.314 1.00 48.69 179 ALA A O 1
ATOM 1375 N N . THR A 1 180 ? -15.649 8.454 1.793 1.00 56.31 180 THR A N 1
ATOM 1376 C CA . THR A 1 180 ? -15.731 9.138 3.100 1.00 56.31 180 THR A CA 1
ATOM 1377 C C . THR A 1 180 ? -15.208 8.345 4.304 1.00 56.31 180 THR A C 1
ATOM 1379 O O . THR A 1 180 ? -15.731 7.263 4.558 1.00 56.31 180 THR A O 1
ATOM 1382 N N . LYS A 1 181 ? -14.259 8.919 5.073 1.00 68.69 181 LYS A N 1
ATOM 1383 C CA . LYS A 1 181 ? -13.707 8.402 6.352 1.00 68.69 181 LYS A CA 1
ATOM 1384 C C . LYS A 1 181 ? -14.550 7.267 6.967 1.00 68.69 181 LYS A C 1
ATOM 1386 O O . LYS A 1 181 ? -15.731 7.524 7.234 1.00 68.69 181 LYS A O 1
ATOM 1391 N N . PRO A 1 182 ? -13.970 6.074 7.235 1.00 79.00 182 PRO A N 1
ATOM 1392 C CA . PRO A 1 182 ? -14.701 4.935 7.785 1.00 79.00 182 PRO A CA 1
ATOM 1393 C C . PRO A 1 182 ? -15.627 5.382 8.907 1.00 79.00 182 PRO A C 1
ATOM 1395 O O . PRO A 1 182 ? -15.217 6.149 9.773 1.00 79.00 182 PRO A O 1
ATOM 1398 N N . THR A 1 183 ? -16.889 4.978 8.857 1.00 85.88 183 THR A N 1
ATOM 1399 C CA . THR A 1 183 ? -17.862 5.379 9.870 1.00 85.88 183 THR A CA 1
ATOM 1400 C C . THR A 1 183 ? -18.012 4.257 10.884 1.00 85.88 183 THR A C 1
ATOM 1402 O O . THR A 1 183 ? -18.270 3.119 10.507 1.00 85.88 183 THR A O 1
ATOM 1405 N N . VAL A 1 184 ? -17.828 4.594 12.157 1.00 92.44 184 VAL A N 1
ATOM 1406 C CA . VAL A 1 184 ? -18.002 3.713 13.312 1.00 92.44 184 VAL A CA 1
ATOM 1407 C C . VAL A 1 184 ? -19.213 4.208 14.093 1.00 92.44 184 VAL A C 1
ATOM 1409 O O . VAL A 1 184 ? -19.257 5.359 14.525 1.00 92.44 184 VAL A O 1
ATOM 1412 N N . SER A 1 185 ? -20.212 3.357 14.262 1.00 96.38 185 SER A N 1
ATOM 1413 C CA . SER A 1 185 ? -21.351 3.582 15.139 1.00 96.38 185 SER A CA 1
ATOM 1414 C C . SER A 1 185 ? -20.942 3.298 16.575 1.00 96.38 185 SER A C 1
ATOM 1416 O O . SER A 1 185 ? -20.519 2.192 16.914 1.00 96.38 185 SER A O 1
ATOM 1418 N N . LEU A 1 186 ? -21.097 4.299 17.442 1.00 97.44 186 LEU A N 1
ATOM 1419 C CA . LEU A 1 186 ? -20.875 4.157 18.877 1.00 97.44 186 LEU A CA 1
ATOM 1420 C C . LEU A 1 186 ? -21.725 3.013 19.442 1.00 97.44 186 LEU A C 1
ATOM 1422 O O . LEU A 1 186 ? -21.218 2.206 20.214 1.00 97.44 186 LEU A O 1
ATOM 1426 N N . ALA A 1 187 ? -22.991 2.913 19.028 1.00 97.25 187 ALA A N 1
ATOM 1427 C CA . ALA A 1 187 ? -23.895 1.867 19.494 1.00 97.25 187 ALA A CA 1
ATOM 1428 C C . ALA A 1 187 ? -23.392 0.462 19.127 1.00 97.25 187 ALA A C 1
ATOM 1430 O O . ALA A 1 187 ? -23.440 -0.442 19.958 1.00 97.25 187 ALA A O 1
ATOM 1431 N N . HIS A 1 188 ? -22.860 0.287 17.914 1.00 97.56 188 HIS A N 1
ATOM 1432 C CA . HIS A 1 188 ? -22.346 -1.000 17.448 1.00 97.56 188 HIS A CA 1
ATOM 1433 C C . HIS A 1 188 ? -21.104 -1.440 18.222 1.00 97.56 188 HIS A C 1
ATOM 1435 O O . HIS A 1 188 ? -21.041 -2.572 18.696 1.00 97.56 188 HIS A O 1
ATOM 1441 N N . VAL A 1 189 ? -20.123 -0.551 18.401 1.00 97.62 189 VAL A N 1
ATOM 1442 C CA . VAL A 1 189 ? -18.889 -0.922 19.113 1.00 97.62 189 VAL A CA 1
ATOM 1443 C C . VAL A 1 189 ? -19.102 -1.076 20.616 1.00 97.62 189 VAL A C 1
ATOM 1445 O O . VAL A 1 189 ? -18.427 -1.892 21.234 1.00 97.62 189 VAL A O 1
ATOM 1448 N N . VAL A 1 190 ? -20.071 -0.367 21.208 1.00 98.31 190 VAL A N 1
ATOM 1449 C CA . VAL A 1 190 ? -20.514 -0.629 22.587 1.00 98.31 190 VAL A CA 1
ATOM 1450 C C . VAL A 1 190 ? -21.156 -2.008 22.687 1.00 98.31 190 VAL A C 1
ATOM 1452 O O . VAL A 1 190 ? -20.823 -2.765 23.596 1.00 98.31 190 VAL A O 1
ATOM 1455 N N . TYR A 1 191 ? -22.037 -2.356 21.745 1.00 96.81 191 TYR A N 1
ATOM 1456 C CA . TYR A 1 191 ? -22.680 -3.666 21.725 1.00 96.81 191 TYR A CA 1
ATOM 1457 C C . TYR A 1 191 ? -21.642 -4.789 21.602 1.00 96.81 191 TYR A C 1
ATOM 1459 O O . TYR A 1 191 ? -21.648 -5.707 22.421 1.00 96.81 191 TYR A O 1
ATOM 1467 N N . ALA A 1 192 ? -20.694 -4.674 20.667 1.00 97.00 192 ALA A N 1
ATOM 1468 C CA . ALA A 1 192 ? -19.597 -5.629 20.519 1.00 97.00 192 ALA A CA 1
ATOM 1469 C C . ALA A 1 192 ? -18.762 -5.746 21.807 1.00 97.00 192 ALA A C 1
ATOM 1471 O O . ALA A 1 192 ? -18.571 -6.850 22.311 1.00 97.00 192 ALA A O 1
ATOM 1472 N N . ALA A 1 193 ? -18.355 -4.620 22.408 1.00 97.88 193 ALA A N 1
ATOM 1473 C CA . ALA A 1 193 ? -17.560 -4.605 23.640 1.00 97.88 193 ALA A CA 1
ATOM 1474 C C . ALA A 1 193 ? -18.259 -5.261 24.844 1.00 97.88 193 ALA A C 1
ATOM 1476 O O . ALA A 1 193 ? -17.594 -5.718 25.771 1.00 97.88 193 ALA A O 1
ATOM 1477 N N . GLN A 1 194 ? -19.593 -5.309 24.841 1.00 97.44 194 GLN A N 1
ATOM 1478 C CA . GLN A 1 194 ? -20.390 -5.943 25.892 1.00 97.44 194 GLN A CA 1
ATOM 1479 C C . GLN A 1 194 ? -20.633 -7.442 25.658 1.00 97.44 194 GLN A C 1
ATOM 1481 O O . GLN A 1 194 ? -20.859 -8.163 26.628 1.00 97.44 194 GLN A O 1
ATOM 1486 N N . HIS A 1 195 ? -20.596 -7.916 24.408 1.00 96.75 195 HIS A N 1
ATOM 1487 C CA . HIS A 1 195 ? -21.006 -9.282 24.050 1.00 96.75 195 HIS A CA 1
ATOM 1488 C C . HIS A 1 195 ? -19.830 -10.182 23.657 1.00 96.75 195 HIS A C 1
ATOM 1490 O O . HIS A 1 195 ? -19.765 -11.331 24.099 1.00 96.75 195 HIS A O 1
ATOM 1496 N N . ASP A 1 196 ? -18.874 -9.665 22.888 1.00 97.12 196 ASP A N 1
ATOM 1497 C CA . ASP A 1 196 ? -17.750 -10.444 22.363 1.00 97.12 196 ASP A CA 1
ATOM 1498 C C . ASP A 1 196 ? -16.837 -11.031 23.462 1.00 97.12 196 ASP A C 1
ATOM 1500 O O . ASP A 1 196 ? -16.442 -12.191 23.326 1.00 97.12 196 ASP A O 1
ATOM 1504 N N . PRO A 1 197 ? -16.533 -10.345 24.590 1.00 96.62 197 PRO A N 1
ATOM 1505 C CA . PRO A 1 197 ? -15.620 -10.886 25.605 1.00 96.62 197 PRO A CA 1
ATOM 1506 C C . PRO A 1 197 ? -16.068 -12.197 26.260 1.00 96.62 197 PRO A C 1
ATOM 1508 O O . PRO A 1 197 ? -15.222 -12.937 26.762 1.00 96.62 197 PRO A O 1
ATOM 1511 N N . ALA A 1 198 ? -17.377 -12.458 26.297 1.00 94.75 198 ALA A N 1
ATOM 1512 C CA . ALA A 1 198 ? -17.959 -13.663 26.887 1.00 94.75 198 ALA A CA 1
ATOM 1513 C C . ALA A 1 198 ? -18.323 -14.731 25.840 1.00 94.75 198 ALA A C 1
ATOM 1515 O O . ALA A 1 198 ? -18.738 -15.833 26.205 1.00 94.75 198 ALA A O 1
ATOM 1516 N N . ALA A 1 199 ? -18.200 -14.411 24.551 1.00 93.56 199 ALA A N 1
ATOM 1517 C CA . ALA A 1 199 ? -18.528 -15.316 23.465 1.00 93.56 199 ALA A CA 1
ATOM 1518 C C . ALA A 1 199 ? -17.415 -16.353 23.225 1.00 93.56 199 ALA A C 1
ATOM 1520 O O . ALA A 1 199 ? -16.320 -16.288 23.785 1.00 93.56 199 ALA A O 1
ATOM 1521 N N . ALA A 1 200 ? -17.707 -17.347 22.382 1.00 91.31 200 ALA A N 1
ATOM 1522 C CA . ALA A 1 200 ? -16.709 -18.331 21.977 1.00 91.31 200 ALA A CA 1
ATOM 1523 C C . ALA A 1 200 ? -15.528 -17.655 21.255 1.00 91.31 200 ALA A C 1
ATOM 1525 O O . ALA A 1 200 ? -15.705 -16.661 20.552 1.00 91.31 200 ALA A O 1
ATOM 1526 N N . GLN A 1 201 ? -14.329 -18.226 21.392 1.00 84.75 201 GLN A N 1
ATOM 1527 C CA . GLN A 1 201 ? -13.131 -17.715 20.725 1.00 84.75 201 GLN A CA 1
ATOM 1528 C C . GLN A 1 201 ? -13.366 -17.563 19.213 1.00 84.75 201 GLN A C 1
ATOM 1530 O O . GLN A 1 201 ? -13.807 -18.505 18.554 1.00 84.75 201 GLN A O 1
ATOM 1535 N N . GLY A 1 202 ? -13.045 -16.386 18.671 1.00 77.56 202 GLY A N 1
ATOM 1536 C CA . GLY A 1 202 ? -13.251 -16.056 17.258 1.00 77.56 202 GLY A CA 1
ATOM 1537 C C . GLY A 1 202 ? -14.657 -15.551 16.914 1.00 77.56 202 GLY A C 1
ATOM 1538 O O . GLY A 1 202 ? -14.931 -15.297 15.744 1.00 77.56 202 GLY A O 1
ATOM 1539 N N . HIS A 1 203 ? -15.552 -15.391 17.894 1.00 88.44 203 HIS A N 1
ATOM 1540 C CA . HIS A 1 203 ? -16.810 -14.681 17.685 1.00 88.44 203 HIS A CA 1
ATOM 1541 C C . HIS A 1 203 ? -16.556 -13.195 17.415 1.00 88.44 203 HIS A C 1
ATOM 1543 O O . HIS A 1 203 ? -15.765 -12.564 18.112 1.00 88.44 203 HIS A O 1
ATOM 1549 N N . THR A 1 204 ? -17.256 -12.634 16.432 1.00 88.94 204 THR A N 1
ATOM 1550 C CA . THR A 1 204 ? -17.122 -11.228 16.045 1.00 88.94 204 THR A CA 1
ATOM 1551 C C . THR A 1 204 ? -18.493 -10.584 15.918 1.00 88.94 204 THR A C 1
ATOM 1553 O O . THR A 1 204 ? -19.331 -11.074 15.152 1.00 88.94 204 THR A O 1
ATOM 1556 N N . THR A 1 205 ? -18.685 -9.439 16.563 1.00 91.94 205 THR A N 1
ATOM 1557 C CA . THR A 1 205 ? -19.883 -8.612 16.408 1.00 91.94 205 THR A CA 1
ATOM 1558 C C . THR A 1 205 ? -19.518 -7.275 15.778 1.00 91.94 205 THR A C 1
ATOM 1560 O O . THR A 1 205 ? -18.557 -6.636 16.182 1.00 91.94 205 THR A O 1
ATOM 1563 N N . HIS A 1 206 ? -20.268 -6.832 14.762 1.00 90.44 206 HIS A N 1
ATOM 1564 C CA . HIS A 1 206 ? -19.945 -5.612 14.000 1.00 90.44 206 HIS A CA 1
ATOM 1565 C C . HIS A 1 206 ? -18.476 -5.560 13.532 1.00 90.44 206 HIS A C 1
ATOM 1567 O O . HIS A 1 206 ? -17.842 -4.504 13.554 1.00 90.44 206 HIS A O 1
ATOM 1573 N N . GLN A 1 207 ? -17.953 -6.706 13.073 1.00 86.00 207 GLN A N 1
ATOM 1574 C CA . GLN A 1 207 ? -16.535 -6.947 12.769 1.00 86.00 207 GLN A CA 1
ATOM 1575 C C . GLN A 1 207 ? -15.857 -5.797 12.009 1.00 86.00 207 GLN A C 1
ATOM 1577 O O . GLN A 1 207 ? -14.733 -5.409 12.309 1.00 86.00 207 GLN A O 1
ATOM 1582 N N . ALA A 1 208 ? -16.567 -5.216 11.040 1.00 79.44 208 ALA A N 1
ATOM 1583 C CA . ALA A 1 208 ? -16.094 -4.103 10.226 1.00 79.44 208 ALA A CA 1
ATOM 1584 C C . ALA A 1 208 ? -15.659 -2.883 11.038 1.00 79.44 208 ALA A C 1
ATOM 1586 O O . ALA A 1 208 ? -14.644 -2.262 10.738 1.00 79.44 208 ALA A O 1
ATOM 1587 N N . GLU A 1 209 ? -16.469 -2.518 12.021 1.00 90.31 209 GLU A N 1
ATOM 1588 C CA . GLU A 1 209 ? -16.299 -1.321 12.834 1.00 90.31 209 GLU A CA 1
ATOM 1589 C C . GLU A 1 209 ? -15.348 -1.596 13.996 1.00 90.31 209 GLU A C 1
ATOM 1591 O O . GLU A 1 209 ? -14.518 -0.749 14.324 1.00 90.31 209 GLU A O 1
ATOM 1596 N N . VAL A 1 210 ? -15.394 -2.813 14.546 1.00 95.25 210 VAL A N 1
ATOM 1597 C CA . VAL A 1 210 ? -14.429 -3.278 15.547 1.00 95.25 210 VAL A CA 1
ATOM 1598 C C . VAL A 1 210 ? -13.014 -3.282 14.973 1.00 95.25 210 VAL A C 1
ATOM 1600 O O . VAL A 1 210 ? -12.125 -2.709 15.594 1.00 95.25 210 VAL A O 1
ATOM 1603 N N . LEU A 1 211 ? -12.804 -3.787 13.750 1.00 88.56 211 LEU A N 1
ATOM 1604 C CA . LEU A 1 211 ? -11.492 -3.751 13.087 1.00 88.56 211 LEU A CA 1
ATOM 1605 C C . LEU A 1 211 ? -10.936 -2.328 12.951 1.00 88.56 211 LEU A C 1
ATOM 1607 O O . LEU A 1 211 ? -9.729 -2.127 13.079 1.00 88.56 211 LEU A O 1
ATOM 1611 N N . VAL A 1 212 ? -11.787 -1.323 12.713 1.00 89.81 212 VAL A N 1
ATOM 1612 C CA . VAL A 1 212 ? -11.350 0.084 12.670 1.00 89.81 212 VAL A CA 1
ATOM 1613 C C . VAL A 1 212 ? -10.818 0.520 14.038 1.00 89.81 212 VAL A C 1
ATOM 1615 O O . VAL A 1 212 ? -9.741 1.116 14.114 1.00 89.81 212 VAL A O 1
ATOM 1618 N N . VAL A 1 213 ? -11.531 0.190 15.119 1.00 96.62 213 VAL A N 1
ATOM 1619 C CA . VAL A 1 213 ? -11.114 0.511 16.493 1.00 96.62 213 VAL A CA 1
ATOM 1620 C C . VAL A 1 213 ? -9.849 -0.257 16.888 1.00 96.62 213 VAL A C 1
ATOM 1622 O O . VAL A 1 213 ? -8.924 0.333 17.437 1.00 96.62 213 VAL A O 1
ATOM 1625 N N . GLU A 1 214 ? -9.749 -1.543 16.572 1.00 95.69 214 GLU A N 1
ATOM 1626 C CA . GLU A 1 214 ? -8.584 -2.373 16.896 1.00 95.69 214 GLU A CA 1
ATOM 1627 C C . GLU A 1 214 ? -7.319 -1.928 16.175 1.00 95.69 214 GLU A C 1
ATOM 1629 O O . GLU A 1 214 ? -6.255 -1.835 16.786 1.00 95.69 214 GLU A O 1
ATOM 1634 N N . ARG A 1 215 ? -7.425 -1.583 14.888 1.00 87.69 215 ARG A N 1
ATOM 1635 C CA . ARG A 1 215 ? -6.300 -1.026 14.123 1.00 87.69 215 ARG A CA 1
ATOM 1636 C C . ARG A 1 215 ? -5.841 0.306 14.704 1.00 87.69 215 ARG A C 1
ATOM 1638 O O . ARG A 1 215 ? -4.636 0.539 14.782 1.00 87.69 215 ARG A O 1
ATOM 1645 N N . ALA A 1 216 ? -6.774 1.146 15.152 1.00 92.81 216 ALA A N 1
ATOM 1646 C CA . ALA A 1 216 ? -6.462 2.389 15.848 1.00 92.81 216 ALA A CA 1
ATOM 1647 C C . ALA A 1 216 ? -5.737 2.126 17.182 1.00 92.81 216 ALA A C 1
ATOM 1649 O O . ALA A 1 216 ? -4.667 2.678 17.423 1.00 92.81 216 ALA A O 1
ATOM 1650 N N . LEU A 1 217 ? -6.236 1.201 18.007 1.00 97.44 217 LEU A N 1
ATOM 1651 C CA . LEU A 1 217 ? -5.579 0.808 19.260 1.00 97.44 217 LEU A CA 1
ATOM 1652 C C . LEU A 1 217 ? -4.192 0.188 19.030 1.00 97.44 217 LEU A C 1
ATOM 1654 O O . LEU A 1 217 ? -3.262 0.465 19.789 1.00 97.44 217 LEU A O 1
ATOM 1658 N N . LYS A 1 218 ? -4.021 -0.621 17.979 1.00 94.00 218 LYS A N 1
ATOM 1659 C CA . LYS A 1 218 ? -2.715 -1.153 17.566 1.00 94.00 218 LYS A CA 1
ATOM 1660 C C . LYS A 1 218 ? -1.767 -0.025 17.161 1.00 94.00 218 LYS A C 1
ATOM 1662 O O . LYS A 1 218 ? -0.604 -0.046 17.553 1.00 94.00 218 LYS A O 1
ATOM 1667 N N . ALA A 1 219 ? -2.246 0.957 16.398 1.00 83.19 219 ALA A N 1
ATOM 1668 C CA . ALA A 1 219 ? -1.450 2.111 15.982 1.00 83.19 219 ALA A CA 1
ATOM 1669 C C . ALA A 1 219 ? -1.008 2.988 17.170 1.00 83.19 219 ALA A C 1
ATOM 1671 O O . ALA A 1 219 ? 0.075 3.562 17.124 1.00 83.19 219 ALA A O 1
ATOM 1672 N N . GLU A 1 220 ? -1.790 3.029 18.252 1.00 92.31 220 GLU A N 1
ATOM 1673 C CA . GLU A 1 220 ? -1.403 3.641 19.535 1.00 92.31 220 GLU A CA 1
ATOM 1674 C C . GLU A 1 220 ? -0.478 2.744 20.387 1.00 92.31 220 GLU A C 1
ATOM 1676 O O . GLU A 1 220 ? -0.085 3.120 21.489 1.00 92.31 220 GLU A O 1
ATOM 1681 N N . GLY A 1 221 ? -0.126 1.545 19.910 1.00 92.81 221 GLY A N 1
ATOM 1682 C CA . GLY A 1 221 ? 0.710 0.585 20.637 1.00 92.81 221 GLY A CA 1
ATOM 1683 C C . GLY A 1 221 ? 0.003 -0.088 21.819 1.00 92.81 221 GLY A C 1
ATOM 1684 O O . GLY A 1 221 ? 0.660 -0.626 22.709 1.00 92.81 221 GLY A O 1
ATOM 1685 N N . LEU A 1 222 ? -1.332 -0.053 21.857 1.00 96.62 222 LEU A N 1
ATOM 1686 C CA . LEU A 1 222 ? -2.142 -0.556 22.972 1.00 96.62 222 LEU A CA 1
ATOM 1687 C C . LEU A 1 222 ? -2.659 -1.982 22.757 1.00 96.62 222 LEU A C 1
ATOM 1689 O O . LEU A 1 222 ? -3.018 -2.642 23.736 1.00 96.62 222 LEU A O 1
ATOM 1693 N N . LEU A 1 223 ? -2.686 -2.446 21.504 1.00 96.75 223 LEU A N 1
ATOM 1694 C CA . LEU A 1 223 ? -3.173 -3.763 21.093 1.00 96.75 223 LEU A CA 1
ATOM 1695 C C . LEU A 1 223 ? -2.141 -4.464 20.197 1.00 96.75 223 LEU A C 1
ATOM 1697 O O . LEU A 1 223 ? -1.601 -3.864 19.269 1.00 96.75 223 LEU A O 1
ATOM 1701 N N . GLU A 1 224 ? -1.852 -5.736 20.470 1.00 89.94 224 GLU A N 1
ATOM 1702 C CA . GLU A 1 224 ? -0.933 -6.530 19.643 1.00 89.94 224 GLU A CA 1
ATOM 1703 C C . GLU A 1 224 ? -1.589 -6.935 18.316 1.00 89.94 224 GLU A C 1
ATOM 1705 O O . GLU A 1 224 ? -2.796 -7.156 18.248 1.00 89.94 224 GLU A O 1
ATOM 1710 N N . ALA A 1 225 ? -0.781 -7.102 17.262 1.00 80.25 225 ALA A N 1
ATOM 1711 C CA . ALA A 1 225 ? -1.267 -7.387 15.909 1.00 80.25 225 ALA A CA 1
ATOM 1712 C C . ALA A 1 225 ? -2.154 -8.642 15.808 1.00 80.25 225 ALA A C 1
ATOM 1714 O O . ALA A 1 225 ? -3.086 -8.657 15.013 1.00 80.25 225 ALA A O 1
ATOM 1715 N N . GLN A 1 226 ? -1.873 -9.668 16.618 1.00 88.06 226 GLN A N 1
ATOM 1716 C CA . GLN A 1 226 ? -2.626 -10.927 16.634 1.00 88.06 226 GLN A CA 1
ATOM 1717 C C . GLN A 1 226 ? -4.064 -10.791 17.159 1.00 88.06 226 GLN A C 1
ATOM 1719 O O . GLN A 1 226 ? -4.861 -11.694 16.940 1.00 88.06 226 GLN A O 1
ATOM 1724 N N . TYR A 1 227 ? -4.386 -9.686 17.839 1.00 93.19 227 TYR A N 1
ATOM 1725 C CA . TYR A 1 227 ? -5.724 -9.393 18.362 1.00 93.19 227 TYR A CA 1
ATOM 1726 C C . TYR A 1 227 ? -6.459 -8.340 17.521 1.00 93.19 227 TYR A C 1
ATOM 1728 O O . TYR A 1 227 ? -7.409 -7.740 17.998 1.00 93.19 227 TYR A O 1
ATOM 1736 N N . VAL A 1 228 ? -5.993 -8.061 16.299 1.00 90.44 228 VAL A N 1
ATOM 1737 C CA . VAL A 1 228 ? -6.742 -7.269 15.312 1.00 90.44 228 VAL A CA 1
ATOM 1738 C C . VAL A 1 228 ? -7.507 -8.244 14.421 1.00 90.44 228 VAL A C 1
ATOM 1740 O O . VAL A 1 228 ? -7.130 -8.491 13.274 1.00 90.44 228 VAL A O 1
ATOM 1743 N N . ASP A 1 229 ? -8.528 -8.871 14.991 1.00 86.44 229 ASP A N 1
ATOM 1744 C CA . ASP A 1 229 ? -9.304 -9.957 14.381 1.00 86.44 229 ASP A CA 1
ATOM 1745 C C . ASP A 1 229 ? -10.781 -9.578 14.144 1.00 86.44 229 ASP A C 1
ATOM 1747 O O . ASP A 1 229 ? -11.524 -10.302 13.470 1.00 86.44 229 ASP A O 1
ATOM 1751 N N . GLY A 1 230 ? -11.190 -8.395 14.608 1.00 88.81 230 GLY A N 1
ATOM 1752 C CA . GLY A 1 230 ? -12.544 -7.872 14.512 1.00 88.81 230 GLY A CA 1
ATOM 1753 C C . GLY A 1 230 ? -13.483 -8.371 15.603 1.00 88.81 230 GLY A C 1
ATOM 1754 O O . GLY A 1 230 ? -14.694 -8.186 15.471 1.00 88.81 230 GLY A O 1
ATOM 1755 N N . SER A 1 231 ? -12.952 -8.992 16.657 1.00 94.88 231 SER A N 1
ATOM 1756 C CA . SER A 1 231 ? -13.673 -9.342 17.876 1.00 94.88 231 SER A CA 1
ATOM 1757 C C . SER A 1 231 ? -13.371 -8.317 18.959 1.00 94.88 231 SER A C 1
ATOM 1759 O O . SER A 1 231 ? -12.223 -8.175 19.366 1.00 94.88 231 SER A O 1
ATOM 1761 N N . PHE A 1 232 ? -14.379 -7.654 19.535 1.00 97.44 232 PHE A N 1
ATOM 1762 C CA . PHE A 1 232 ? -14.136 -6.759 20.676 1.00 97.44 232 PHE A CA 1
ATOM 1763 C C . PHE A 1 232 ? -13.949 -7.583 21.964 1.00 97.44 232 PHE A C 1
ATOM 1765 O O . PHE A 1 232 ? -14.662 -7.433 22.953 1.00 97.44 232 PHE A O 1
ATOM 1772 N N . GLY A 1 233 ? -12.993 -8.508 21.945 1.00 96.69 233 GLY A N 1
ATOM 1773 C CA . GLY A 1 233 ? -12.719 -9.453 23.009 1.00 96.69 233 GLY A CA 1
ATOM 1774 C C . GLY A 1 233 ? -12.002 -8.819 24.198 1.00 96.69 233 GLY A C 1
ATOM 1775 O O . GLY A 1 233 ? -11.696 -7.626 24.249 1.00 96.69 233 GLY A O 1
ATOM 1776 N N . THR A 1 234 ? -11.667 -9.651 25.183 1.00 97.44 234 THR A N 1
ATOM 1777 C CA . THR A 1 234 ? -11.061 -9.206 26.454 1.00 97.44 234 THR A CA 1
ATOM 1778 C C . THR A 1 234 ? -9.766 -8.398 26.280 1.00 97.44 234 THR A C 1
ATOM 1780 O O . THR A 1 234 ? -9.486 -7.482 27.064 1.00 97.44 234 THR A O 1
ATOM 1783 N N . LYS A 1 235 ? -8.970 -8.700 25.245 1.00 97.94 235 LYS A N 1
ATOM 1784 C CA . LYS A 1 235 ? -7.745 -7.955 24.911 1.00 97.94 235 LYS A CA 1
ATOM 1785 C C . LYS A 1 235 ? -8.058 -6.566 24.365 1.00 97.94 235 LYS A C 1
ATOM 1787 O O . LYS A 1 235 ? -7.455 -5.601 24.836 1.00 97.94 235 LYS A O 1
ATOM 1792 N N . THR A 1 236 ? -9.043 -6.453 23.481 1.00 98.25 236 THR A N 1
ATOM 1793 C CA . THR A 1 236 ? -9.525 -5.181 22.930 1.00 98.25 236 THR A CA 1
ATOM 1794 C C . THR A 1 236 ? -10.153 -4.308 24.020 1.00 98.25 236 THR A C 1
ATOM 1796 O O . THR A 1 236 ? -9.789 -3.138 24.131 1.00 98.25 236 THR A O 1
ATOM 1799 N N . VAL A 1 237 ? -10.949 -4.878 24.937 1.00 98.44 237 VAL A N 1
ATOM 1800 C CA . VAL A 1 237 ? -11.456 -4.175 26.141 1.00 98.44 237 VAL A CA 1
ATOM 1801 C C . VAL A 1 237 ? -10.310 -3.633 26.997 1.00 98.44 237 VAL A C 1
ATOM 1803 O O . VAL A 1 237 ? -10.293 -2.459 27.370 1.00 98.44 237 VAL A O 1
ATOM 1806 N N . THR A 1 238 ? -9.298 -4.459 27.277 1.00 98.50 238 THR A N 1
ATOM 1807 C CA . THR A 1 238 ? -8.135 -4.036 28.075 1.00 98.50 238 THR A CA 1
ATOM 1808 C C . THR A 1 238 ? -7.358 -2.904 27.393 1.00 98.50 238 THR A C 1
ATOM 1810 O O . THR A 1 238 ? -6.950 -1.946 28.056 1.00 98.50 238 THR A O 1
ATOM 1813 N N . ALA A 1 239 ? -7.150 -2.998 26.078 1.00 98.50 239 ALA A N 1
ATOM 1814 C CA . ALA A 1 239 ? -6.476 -1.979 25.281 1.00 98.50 239 ALA A CA 1
ATOM 1815 C C . ALA A 1 239 ? -7.270 -0.666 25.256 1.00 98.50 239 ALA A C 1
ATOM 1817 O O . ALA A 1 239 ? -6.701 0.402 25.490 1.00 98.50 239 ALA A O 1
ATOM 1818 N N . TYR A 1 240 ? -8.589 -0.736 25.079 1.00 98.69 240 TYR A N 1
ATOM 1819 C CA . TYR A 1 240 ? -9.454 0.439 25.078 1.00 98.69 240 TYR A CA 1
ATOM 1820 C C . TYR A 1 240 ? -9.512 1.115 26.460 1.00 98.69 240 TYR A C 1
ATOM 1822 O O . TYR A 1 240 ? -9.475 2.341 26.561 1.00 98.69 240 TYR A O 1
ATOM 1830 N N . ALA A 1 241 ? -9.477 0.341 27.548 1.00 98.56 241 ALA A N 1
ATOM 1831 C CA . ALA A 1 241 ? -9.385 0.890 28.902 1.00 98.56 241 ALA A CA 1
ATOM 1832 C C . ALA A 1 241 ? -8.064 1.651 29.124 1.00 98.56 241 ALA A C 1
ATOM 1834 O O . ALA A 1 241 ? -8.024 2.675 29.811 1.00 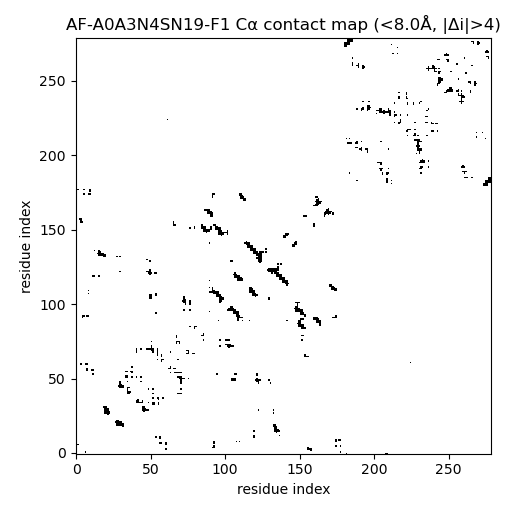98.56 241 ALA A O 1
ATOM 1835 N N . ARG A 1 242 ? -6.955 1.169 28.542 1.00 98.44 242 ARG A N 1
ATOM 1836 C CA . ARG A 1 242 ? -5.664 1.885 28.553 1.00 98.44 242 ARG A CA 1
ATOM 1837 C C . ARG A 1 242 ? -5.731 3.160 27.716 1.00 98.44 242 ARG A C 1
ATOM 1839 O O . ARG A 1 242 ? -5.232 4.185 28.173 1.00 98.44 242 ARG A O 1
ATOM 1846 N N . TRP A 1 243 ? -6.389 3.112 26.557 1.00 98.38 243 TRP A N 1
ATOM 1847 C CA . TRP A 1 243 ? -6.665 4.289 25.734 1.00 98.38 243 TRP A CA 1
ATOM 1848 C C . TRP A 1 243 ? -7.413 5.356 26.540 1.00 98.38 243 TRP A C 1
ATOM 1850 O O . TRP A 1 243 ? -6.901 6.464 26.677 1.00 98.38 243 TRP A O 1
ATOM 1860 N N . GLN A 1 244 ? -8.536 5.006 27.174 1.00 98.56 244 GLN A N 1
ATOM 1861 C CA . GLN A 1 244 ? -9.329 5.920 28.007 1.00 98.56 244 GLN A CA 1
ATOM 1862 C C . GLN A 1 244 ? -8.508 6.585 29.120 1.00 98.56 244 GLN A C 1
ATOM 1864 O O . GLN A 1 244 ? -8.650 7.784 29.349 1.00 98.56 244 GLN A O 1
ATOM 1869 N N . ARG A 1 245 ? -7.629 5.832 29.794 1.00 98.38 245 ARG A N 1
ATOM 1870 C CA . ARG A 1 245 ? -6.759 6.363 30.860 1.00 98.38 245 ARG A CA 1
ATOM 1871 C C . ARG A 1 245 ? -5.625 7.250 30.349 1.00 98.38 245 ARG A C 1
ATOM 1873 O O . ARG A 1 245 ? -5.088 8.043 31.118 1.00 98.38 245 ARG A O 1
ATOM 1880 N N . SER A 1 246 ? -5.212 7.098 29.093 1.00 97.44 246 SER A N 1
ATOM 1881 C CA . SER A 1 246 ? -4.112 7.883 28.532 1.00 97.44 246 SER A CA 1
ATOM 1882 C C . SER A 1 246 ? -4.469 9.370 28.437 1.00 97.44 246 SER A C 1
ATOM 1884 O O . SER A 1 246 ? -5.628 9.732 28.236 1.00 97.44 246 SER A O 1
ATOM 1886 N N . ALA A 1 247 ? -3.462 10.245 28.521 1.00 94.62 247 ALA A N 1
ATOM 1887 C CA . ALA A 1 247 ? -3.663 11.690 28.387 1.00 94.62 247 ALA A CA 1
ATOM 1888 C C . ALA A 1 247 ? -4.309 12.068 27.040 1.00 94.62 247 ALA A C 1
ATOM 1890 O O . ALA A 1 247 ? -5.162 12.949 26.981 1.00 94.62 247 ALA A O 1
ATOM 1891 N N . VAL A 1 248 ? -3.941 11.366 25.964 1.00 92.25 248 VAL A N 1
ATOM 1892 C CA . VAL A 1 248 ? -4.470 11.603 24.612 1.00 92.25 248 VAL A CA 1
ATOM 1893 C C . VAL A 1 248 ? -5.845 10.971 24.374 1.00 92.25 248 VAL A C 1
ATOM 1895 O O . VAL A 1 248 ? -6.587 11.450 23.521 1.00 92.25 248 VAL A O 1
ATOM 1898 N N . GLY A 1 249 ? -6.209 9.941 25.142 1.00 93.12 249 GLY A N 1
ATOM 1899 C CA . GLY A 1 249 ? -7.527 9.303 25.101 1.00 93.12 249 GLY A CA 1
ATOM 1900 C C . GLY A 1 249 ? -8.534 9.852 26.108 1.00 93.12 249 GLY A C 1
ATOM 1901 O O . GLY A 1 249 ? -9.635 9.314 26.213 1.00 93.12 249 GLY A O 1
ATOM 1902 N N . GLY A 1 250 ? -8.185 10.946 26.795 1.00 93.56 250 GLY A N 1
ATOM 1903 C CA . GLY A 1 250 ? -9.090 11.752 27.617 1.00 93.56 250 GLY A CA 1
ATOM 1904 C C . GLY A 1 250 ? -8.831 11.702 29.123 1.00 93.56 250 GLY A C 1
ATOM 1905 O O . GLY A 1 250 ? -9.508 12.413 29.861 1.00 93.56 250 GLY A O 1
ATOM 1906 N N . GLY A 1 251 ? -7.861 10.910 29.593 1.00 95.88 251 GLY A N 1
ATOM 1907 C CA . GLY A 1 251 ? -7.484 10.851 31.010 1.00 95.88 251 GLY A CA 1
ATOM 1908 C C . GLY A 1 251 ? -8.615 10.377 31.928 1.00 95.88 251 GLY A C 1
ATOM 1909 O O . GLY A 1 251 ? -8.698 10.795 33.083 1.00 95.88 251 GLY A O 1
ATOM 1910 N N . PHE A 1 252 ? -9.519 9.542 31.413 1.00 96.75 252 PHE A N 1
ATOM 1911 C CA . PHE A 1 252 ? -10.679 9.052 32.148 1.00 96.75 252 PHE A CA 1
ATOM 1912 C C . PHE A 1 252 ? -10.269 8.133 33.306 1.00 96.75 252 PHE A C 1
ATOM 1914 O O . PHE A 1 252 ? -9.246 7.445 33.262 1.00 96.75 252 PHE A O 1
ATOM 1921 N N . THR A 1 253 ? -11.103 8.086 34.345 1.00 94.38 253 THR A N 1
ATOM 1922 C CA . THR A 1 253 ? -10.891 7.259 35.541 1.00 94.38 253 THR A CA 1
ATOM 1923 C C . THR A 1 253 ? -12.188 6.580 35.983 1.00 94.38 253 THR A C 1
ATOM 1925 O O . THR A 1 253 ? -13.278 6.927 35.522 1.00 94.38 253 THR A O 1
ATOM 1928 N N . GLY A 1 254 ? -12.073 5.587 36.870 1.00 92.25 254 GLY A N 1
ATOM 1929 C CA . GLY A 1 254 ? -13.222 4.837 37.375 1.00 92.25 254 GLY A CA 1
ATOM 1930 C C . GLY A 1 254 ? -13.999 4.147 36.253 1.00 92.25 254 GLY A C 1
ATOM 1931 O O . GLY A 1 254 ? -13.409 3.605 35.320 1.00 92.25 254 GLY A O 1
ATOM 1932 N N . THR A 1 255 ? -15.327 4.197 36.330 1.00 90.69 255 THR A N 1
ATOM 1933 C CA . THR A 1 255 ? -16.227 3.585 35.340 1.00 90.69 255 THR A CA 1
ATOM 1934 C C . THR A 1 255 ? -16.156 4.238 33.960 1.00 90.69 255 THR A C 1
ATOM 1936 O O . THR A 1 255 ? -16.558 3.622 32.988 1.00 90.69 255 THR A O 1
ATOM 1939 N N . ALA A 1 256 ? -15.600 5.447 33.830 1.00 88.81 256 ALA A N 1
ATOM 1940 C CA . ALA A 1 256 ? -15.397 6.083 32.525 1.00 88.81 256 ALA A CA 1
ATOM 1941 C C . ALA A 1 256 ? -14.183 5.518 31.749 1.00 88.81 256 ALA A C 1
ATOM 1943 O O . ALA A 1 256 ? -13.947 5.913 30.605 1.00 88.81 256 ALA A O 1
ATOM 1944 N N . ALA A 1 257 ? -13.405 4.622 32.370 1.00 94.88 257 ALA A N 1
ATOM 1945 C CA . ALA A 1 257 ? -12.233 3.962 31.795 1.00 94.88 257 ALA A CA 1
ATOM 1946 C C . ALA A 1 257 ? -12.288 2.428 31.946 1.00 94.88 257 ALA A C 1
ATOM 1948 O O . ALA A 1 257 ? -11.288 1.777 32.277 1.00 94.88 257 ALA A O 1
ATOM 1949 N N . ASP A 1 258 ? -13.478 1.870 31.747 1.00 96.81 258 ASP A N 1
ATOM 1950 C CA . ASP A 1 258 ? -13.819 0.451 31.891 1.00 96.81 258 ASP A CA 1
ATOM 1951 C C . ASP A 1 258 ? -13.503 -0.402 30.648 1.00 96.81 258 ASP A C 1
ATOM 1953 O O . ASP A 1 258 ? -13.586 -1.626 30.704 1.00 96.81 258 ASP A O 1
ATOM 1957 N N . GLY A 1 259 ? -13.083 0.223 29.547 1.00 97.56 259 GLY A N 1
ATOM 1958 C CA . GLY A 1 259 ? -12.810 -0.440 28.273 1.00 97.56 259 GLY A CA 1
ATOM 1959 C C . GLY A 1 259 ? -14.009 -0.519 27.336 1.00 97.56 259 GLY A C 1
ATOM 1960 O O . GLY A 1 259 ? -13.852 -0.998 26.215 1.00 97.56 259 GLY A O 1
ATOM 1961 N N . ILE A 1 260 ? -15.173 -0.008 27.743 1.00 98.12 260 ILE A N 1
ATOM 1962 C CA . ILE A 1 260 ? -16.326 0.149 26.860 1.00 98.12 260 ILE A CA 1
ATOM 1963 C C . ILE A 1 260 ? -16.218 1.507 26.148 1.00 98.12 260 ILE A C 1
ATOM 1965 O O . ILE A 1 260 ? -16.002 2.533 26.805 1.00 98.12 260 ILE A O 1
ATOM 1969 N N . PRO A 1 261 ? -16.354 1.565 24.809 1.00 98.06 261 PRO A N 1
ATOM 1970 C CA . PRO A 1 261 ? -16.303 2.825 24.080 1.00 98.06 261 PRO A CA 1
ATOM 1971 C C . PRO A 1 261 ? -17.326 3.854 24.573 1.00 98.06 261 PRO A C 1
ATOM 1973 O O . PRO A 1 261 ? -18.533 3.666 24.479 1.00 98.06 261 PRO A O 1
ATOM 1976 N N . GLY A 1 262 ? -16.832 4.989 25.066 1.00 97.06 262 GLY A N 1
ATOM 1977 C CA . GLY A 1 262 ? -17.639 6.180 25.321 1.00 97.06 262 GLY A CA 1
ATOM 1978 C C . GLY A 1 262 ? -17.573 7.139 24.134 1.00 97.06 262 GLY A C 1
ATOM 1979 O O . GLY A 1 262 ? -16.574 7.169 23.416 1.00 97.06 262 GLY A O 1
ATOM 1980 N N . LYS A 1 263 ? -18.600 7.981 23.948 1.00 96.44 263 LYS A N 1
ATOM 1981 C CA . LYS A 1 263 ? -18.653 8.956 22.839 1.00 96.44 263 LYS A CA 1
ATOM 1982 C C . LYS A 1 263 ? -17.371 9.786 22.731 1.00 96.44 263 LYS A C 1
ATOM 1984 O O . LYS A 1 263 ? -16.772 9.846 21.664 1.00 96.44 263 LYS A O 1
ATOM 1989 N N . THR A 1 264 ? -16.930 10.383 23.839 1.00 96.56 264 THR A N 1
ATOM 1990 C CA . THR A 1 264 ? -15.744 11.249 23.859 1.00 96.56 264 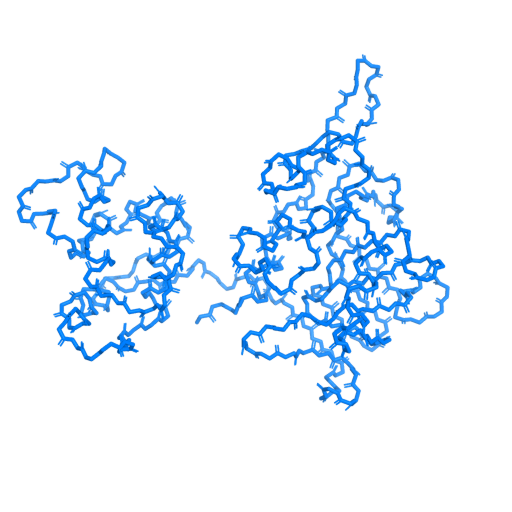THR A CA 1
ATOM 1991 C C . THR A 1 264 ? -14.456 10.472 23.588 1.00 96.56 264 THR A C 1
ATOM 1993 O O . THR A 1 264 ? -13.670 10.888 22.742 1.00 96.56 264 THR A O 1
ATOM 1996 N N . SER A 1 265 ? -14.235 9.330 24.251 1.00 97.44 265 SER A N 1
ATOM 1997 C CA . SER A 1 265 ? -13.016 8.532 24.044 1.00 97.44 265 SER A CA 1
ATOM 1998 C C . SER A 1 265 ? -12.934 7.968 22.624 1.00 97.44 265 SER A C 1
ATOM 2000 O O . SER A 1 265 ? -11.846 7.928 22.048 1.00 97.44 265 SER A O 1
ATOM 2002 N N . LEU A 1 266 ? -14.076 7.610 22.027 1.00 97.88 266 LEU A N 1
ATOM 2003 C CA . LEU A 1 266 ? -14.143 7.126 20.651 1.00 97.88 266 LEU A CA 1
ATOM 2004 C C . LEU A 1 266 ? -13.911 8.258 19.647 1.00 97.88 266 LEU A C 1
ATOM 2006 O O . LEU A 1 266 ? -13.195 8.062 18.674 1.00 97.88 266 LEU A O 1
ATOM 2010 N N . GLN A 1 267 ? -14.451 9.456 19.895 1.00 96.88 267 GLN A N 1
ATOM 2011 C CA . GLN A 1 267 ? -14.197 10.639 19.064 1.00 96.88 267 GLN A CA 1
ATOM 2012 C C . GLN A 1 267 ? -12.729 11.083 19.105 1.00 96.88 267 GLN A C 1
ATOM 2014 O O . GLN A 1 267 ? -12.187 11.476 18.073 1.00 96.88 267 GLN A O 1
ATOM 2019 N N . LEU A 1 268 ? -12.069 10.993 20.264 1.00 96.25 268 LEU A N 1
ATOM 2020 C CA . LEU A 1 268 ? -10.633 11.265 20.381 1.00 96.25 268 LEU A CA 1
ATOM 2021 C C . LEU A 1 268 ? -9.810 10.266 19.561 1.00 96.25 268 LEU A C 1
ATOM 2023 O O . LEU A 1 268 ? -8.891 10.667 18.847 1.00 96.25 268 LEU A O 1
ATOM 2027 N N . LEU A 1 269 ? -10.174 8.981 19.605 1.00 96.44 269 LEU A N 1
ATOM 2028 C CA . LEU A 1 269 ? -9.522 7.952 18.794 1.00 96.44 269 LEU A CA 1
ATOM 2029 C C . LEU A 1 269 ? -9.778 8.202 17.296 1.00 96.44 269 LEU A C 1
ATOM 2031 O O . LEU A 1 269 ? -8.855 8.185 16.483 1.00 96.44 269 LEU A O 1
ATOM 2035 N N . ALA A 1 270 ? -11.018 8.540 16.938 1.00 93.12 270 ALA A N 1
ATOM 2036 C CA . ALA A 1 270 ? -11.441 8.870 15.579 1.00 93.12 270 ALA A CA 1
ATOM 2037 C C . ALA A 1 270 ? -10.651 10.033 14.976 1.00 93.12 270 ALA A C 1
ATOM 2039 O O . ALA A 1 270 ? -10.198 9.959 13.832 1.00 93.12 270 ALA A O 1
ATOM 2040 N N . ALA A 1 271 ? -10.435 11.091 15.762 1.00 88.69 271 ALA A N 1
ATOM 2041 C CA . ALA A 1 271 ? -9.670 12.259 15.346 1.00 88.69 271 ALA A CA 1
ATOM 2042 C C . ALA A 1 271 ? -8.214 11.912 15.000 1.00 88.69 271 ALA A C 1
ATOM 2044 O O . ALA A 1 271 ? -7.648 12.505 14.084 1.00 88.69 271 ALA A O 1
ATOM 2045 N N . ARG A 1 272 ? -7.623 10.931 15.690 1.00 87.62 272 ARG A N 1
ATOM 2046 C CA . ARG A 1 272 ? -6.232 10.506 15.477 1.00 87.62 272 ARG A CA 1
ATOM 2047 C C . ARG A 1 272 ? -6.070 9.503 14.342 1.00 87.62 272 ARG A C 1
ATOM 2049 O O . ARG A 1 272 ? -5.064 9.542 13.642 1.00 87.62 272 ARG A O 1
ATOM 2056 N N . HIS A 1 273 ? -7.069 8.651 14.121 1.00 85.56 273 HIS A N 1
ATOM 2057 C CA . HIS A 1 273 ? -6.999 7.560 13.138 1.00 85.56 273 HIS A CA 1
ATOM 2058 C C . HIS A 1 2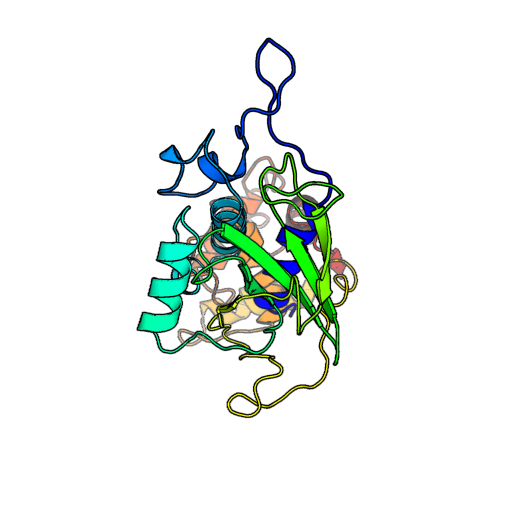73 ? -7.955 7.729 11.954 1.00 85.56 273 HIS A C 1
ATOM 2060 O O . HIS A 1 273 ? -8.220 6.782 11.222 1.00 85.56 273 HIS A O 1
ATOM 2066 N N . SER A 1 274 ? -8.431 8.955 11.722 1.00 79.62 274 SER A N 1
ATOM 2067 C CA . SER A 1 274 ? -9.157 9.357 10.510 1.00 79.62 274 SER A CA 1
ATOM 2068 C C . SER A 1 274 ? -10.420 8.540 10.200 1.00 79.62 274 SER A C 1
ATOM 2070 O O . SER A 1 274 ? -10.737 8.311 9.033 1.00 79.62 274 SER A O 1
ATOM 2072 N N . PHE A 1 275 ? -11.188 8.182 11.232 1.00 86.69 275 PHE A N 1
ATOM 2073 C CA . PHE A 1 275 ? -12.549 7.649 11.095 1.00 86.69 275 PHE A CA 1
ATOM 2074 C C . PHE A 1 275 ? -13.594 8.647 11.630 1.00 86.69 275 PHE A C 1
ATOM 2076 O O . PHE A 1 275 ? -13.250 9.656 12.246 1.00 86.69 275 PHE A O 1
ATOM 2083 N N . THR A 1 276 ? -14.871 8.418 11.337 1.00 90.31 276 THR A N 1
ATOM 2084 C CA . THR A 1 276 ? -16.011 9.234 11.782 1.00 90.31 276 THR A CA 1
ATOM 2085 C C . THR A 1 276 ? -16.829 8.442 12.792 1.00 90.31 276 THR A C 1
ATOM 2087 O O . THR A 1 276 ? -17.054 7.253 12.594 1.00 90.31 276 THR A O 1
ATOM 2090 N N . VAL A 1 277 ? -17.308 9.092 13.855 1.00 93.00 277 VAL A N 1
ATOM 2091 C CA . VAL A 1 277 ? -18.215 8.466 14.829 1.00 93.00 277 VAL A CA 1
ATOM 2092 C C . VAL A 1 277 ? -19.654 8.861 14.522 1.00 93.00 277 VAL A C 1
ATOM 2094 O O . VAL A 1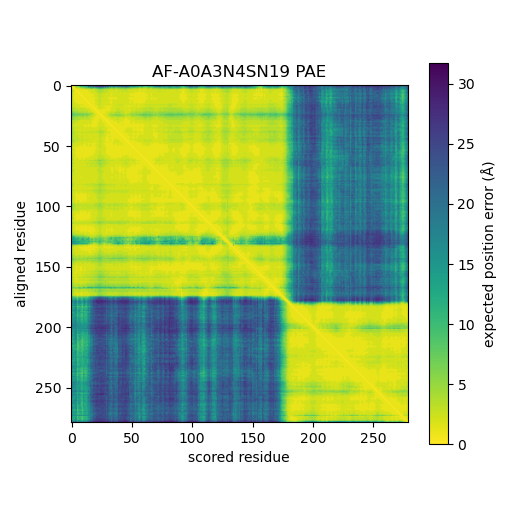 277 ? -19.955 10.050 14.417 1.00 93.00 277 VAL A O 1
ATOM 2097 N N . THR A 1 278 ? -20.538 7.875 14.430 1.00 93.19 278 THR A N 1
ATOM 2098 C CA . THR A 1 278 ? -21.996 8.064 14.431 1.00 93.19 278 THR A CA 1
ATOM 2099 C C . THR A 1 278 ? -22.569 7.630 15.774 1.00 93.19 278 THR A C 1
ATOM 2101 O O . THR A 1 278 ? -21.980 6.800 16.466 1.00 93.19 278 THR A O 1
ATOM 2104 N N . THR A 1 279 ? -23.665 8.260 16.189 1.00 81.69 279 THR A N 1
ATOM 2105 C CA . THR A 1 279 ? -24.305 8.050 17.497 1.00 81.69 279 THR A CA 1
ATOM 2106 C C . THR A 1 279 ? -25.706 7.524 17.334 1.00 81.69 279 THR A C 1
ATOM 2108 O O . THR A 1 279 ? -26.393 8.079 16.448 1.00 81.69 279 THR A O 1
#

Sequence (279 aa):
MTSFRDEFVNLLKSQAGYHEGRDANGNWNNIQKFSEQTPGLQWSDGQPWCATFECWGAHKTGMDALWPMTASCALAVAWWKKQNRFTEYPVLGGPFYMGPGGGDHTGIVWKYDADTIWTIEGNSNDSGSYQGDGVYLHQRPRRGTGSPYGYGVPAYPEGTICADPALGGTASAAITAPATKPTVSLAHVVYAAQHDPAAAQGHTTHQAEVLVVERALKAEGLLEAQYVDGSFGTKTVTAYARWQRSAVGGGFTGTAADGIPGKTSLQLLAARHSFTVTT

Mean predicted aligned error: 10.61 Å

Nearest PDB structures (foldseek):
  8h1i-assembly1_A  TM=6.116E-01  e=2.379E+00  Staphylococcus phage GRCS
  8fkr-assembly1_LE  TM=5.766E-01  e=1.789E+00  Homo sapiens

Radius of gyration: 20.74 Å; Cα contacts (8 Å, |Δi|>4): 589; chains: 1; bounding box: 49×40×64 Å